Protein AF-A0AA95KG75-F1 (afdb_monomer)

Structure (mmCIF, N/CA/C/O backbone):
data_AF-A0AA95KG75-F1
#
_entry.id   AF-A0AA95KG75-F1
#
loop_
_atom_site.group_PDB
_atom_site.id
_atom_site.type_symbol
_atom_site.label_atom_id
_atom_site.label_alt_id
_atom_site.label_comp_id
_atom_site.label_asym_id
_atom_site.label_entity_id
_atom_site.label_seq_id
_atom_site.pdbx_PDB_ins_code
_atom_site.Cartn_x
_atom_site.Cartn_y
_atom_site.Cartn_z
_atom_site.occupancy
_atom_site.B_iso_or_equiv
_atom_site.auth_seq_id
_atom_site.auth_comp_id
_atom_site.auth_asym_id
_atom_site.auth_atom_id
_atom_site.pdbx_PDB_model_num
ATOM 1 N N . MET A 1 1 ? -5.810 -32.771 14.829 1.00 44.38 1 MET A N 1
ATOM 2 C CA . MET A 1 1 ? -5.592 -33.072 13.404 1.00 44.38 1 MET A CA 1
ATOM 3 C C . MET A 1 1 ? -6.666 -32.329 12.635 1.00 44.38 1 MET A C 1
ATOM 5 O O . MET A 1 1 ? -7.801 -32.769 12.625 1.00 44.38 1 MET A O 1
ATOM 9 N N . ALA A 1 2 ? -6.306 -31.171 12.099 1.00 42.22 2 ALA A N 1
ATOM 10 C CA . ALA A 1 2 ? -6.949 -30.563 10.946 1.00 42.22 2 ALA A CA 1
ATOM 11 C C . ALA A 1 2 ? -5.760 -30.145 10.075 1.00 42.22 2 ALA A C 1
ATOM 13 O O . ALA A 1 2 ? -5.058 -29.191 10.391 1.00 42.22 2 ALA A O 1
ATOM 14 N N . ASP A 1 3 ? -5.415 -31.005 9.120 1.00 51.38 3 ASP A N 1
ATOM 15 C CA . ASP A 1 3 ? -4.310 -30.826 8.161 1.00 51.38 3 ASP A CA 1
ATOM 16 C C . ASP A 1 3 ? -4.882 -30.397 6.796 1.00 51.38 3 ASP A C 1
ATOM 18 O O . ASP A 1 3 ? -4.378 -30.735 5.733 1.00 51.38 3 ASP A O 1
ATOM 22 N N . ASP A 1 4 ? -6.034 -29.723 6.824 1.00 60.12 4 ASP A N 1
ATOM 23 C CA . ASP A 1 4 ? -6.802 -29.335 5.640 1.00 60.12 4 ASP A CA 1
ATOM 24 C C . ASP A 1 4 ? -6.657 -27.847 5.293 1.00 60.12 4 ASP A C 1
ATOM 26 O O . ASP A 1 4 ? -7.287 -27.375 4.348 1.00 60.12 4 ASP A O 1
ATOM 30 N N . GLN A 1 5 ? -5.829 -27.114 6.051 1.00 53.19 5 GLN A N 1
ATOM 31 C CA . GLN A 1 5 ? -5.640 -25.660 5.955 1.00 53.19 5 GLN A CA 1
ATOM 32 C C . GLN A 1 5 ? -6.946 -24.846 6.057 1.00 53.19 5 GLN A C 1
ATOM 34 O O . GLN A 1 5 ? -6.979 -23.689 5.641 1.00 53.19 5 GLN A O 1
ATOM 39 N N . ARG A 1 6 ? -8.031 -25.430 6.584 1.00 56.06 6 ARG A N 1
ATOM 40 C CA . ARG A 1 6 ? -9.367 -24.812 6.623 1.00 56.06 6 ARG A CA 1
ATOM 41 C C . ARG A 1 6 ? -9.999 -24.835 8.005 1.00 56.06 6 ARG A C 1
ATOM 43 O O . ARG A 1 6 ? -10.704 -23.892 8.351 1.00 56.06 6 ARG A O 1
ATOM 50 N N . SER A 1 7 ? -9.754 -25.878 8.788 1.00 67.56 7 SER A N 1
ATOM 51 C CA . SER A 1 7 ? -10.316 -26.013 10.128 1.00 67.56 7 SER A CA 1
ATOM 52 C C . SER A 1 7 ? -9.322 -25.621 11.215 1.00 67.56 7 SER A C 1
ATOM 54 O O . SER A 1 7 ? -8.107 -25.778 11.081 1.00 67.56 7 SER A O 1
ATOM 56 N N . MET A 1 8 ? -9.859 -25.128 12.332 1.00 77.44 8 MET A N 1
ATOM 57 C CA . MET A 1 8 ? -9.061 -24.812 13.514 1.00 77.44 8 MET A CA 1
ATOM 58 C C . MET A 1 8 ? -8.328 -26.063 14.012 1.00 77.44 8 MET A C 1
ATOM 60 O O . MET A 1 8 ? -8.902 -27.148 14.114 1.00 77.44 8 MET A O 1
ATOM 64 N N . ALA A 1 9 ? -7.043 -25.911 14.331 1.00 78.19 9 ALA A N 1
ATOM 65 C CA . ALA A 1 9 ? -6.185 -27.012 14.742 1.00 78.19 9 ALA A CA 1
ATOM 66 C C . ALA A 1 9 ? -5.625 -26.792 16.146 1.00 78.19 9 ALA A C 1
ATOM 68 O O . ALA A 1 9 ? -5.270 -25.684 16.546 1.00 78.19 9 ALA A O 1
ATOM 69 N N . TRP A 1 10 ? -5.486 -27.890 16.882 1.00 79.06 10 TRP A N 1
ATOM 70 C CA . TRP A 1 10 ? -4.701 -27.913 18.108 1.00 79.06 10 TRP A CA 1
ATOM 71 C C . TRP A 1 10 ? -3.229 -28.048 17.735 1.00 79.06 10 TRP A C 1
ATOM 73 O O . TRP A 1 10 ? -2.851 -29.003 17.051 1.00 79.06 10 TRP A O 1
ATOM 83 N N . VAL A 1 11 ? -2.411 -27.106 18.195 1.00 79.06 11 VAL A N 1
ATOM 84 C CA . VAL A 1 11 ? -0.972 -27.066 17.923 1.00 79.06 11 VAL A CA 1
ATOM 85 C C . VAL A 1 11 ? -0.184 -27.034 19.227 1.00 79.06 11 VAL A C 1
ATOM 87 O O . VAL A 1 11 ? -0.619 -26.455 20.222 1.00 79.06 11 VAL A O 1
ATOM 90 N N . ASP A 1 12 ? 0.985 -27.674 19.228 1.00 81.12 12 ASP A N 1
ATOM 91 C CA . ASP A 1 12 ? 1.932 -27.563 20.337 1.00 81.12 12 ASP A CA 1
ATOM 92 C C . ASP A 1 12 ? 2.460 -26.124 20.396 1.00 81.12 12 ASP A C 1
ATOM 94 O O . ASP A 1 12 ? 2.909 -25.584 19.383 1.00 81.12 12 ASP A O 1
ATOM 98 N N . SER A 1 13 ? 2.432 -25.495 21.572 1.00 80.81 13 SER A N 1
ATOM 99 C CA . SER A 1 13 ? 2.872 -24.103 21.726 1.00 80.81 13 SER A CA 1
ATOM 100 C C . SER A 1 13 ? 4.354 -23.899 21.399 1.00 80.81 13 SER A C 1
ATOM 102 O O . SER A 1 13 ? 4.758 -22.793 21.058 1.00 80.81 13 SER A O 1
ATOM 104 N N . ARG A 1 14 ? 5.171 -24.959 21.442 1.00 85.81 14 ARG A N 1
ATOM 105 C CA . ARG A 1 14 ? 6.587 -24.925 21.038 1.00 85.81 14 ARG A CA 1
ATOM 106 C C . ARG A 1 14 ? 6.773 -24.892 19.522 1.00 85.81 14 ARG A C 1
ATOM 108 O O . ARG A 1 14 ? 7.886 -24.657 19.063 1.00 85.81 14 ARG A O 1
ATOM 115 N N . ALA A 1 15 ? 5.715 -25.155 18.756 1.00 81.06 15 ALA A N 1
ATOM 116 C CA . ALA A 1 15 ? 5.722 -25.135 17.297 1.00 81.06 15 ALA A CA 1
ATOM 117 C C . ALA A 1 15 ? 5.263 -23.787 16.709 1.00 81.06 15 ALA A C 1
ATOM 119 O O . ALA A 1 15 ? 5.193 -23.654 15.490 1.00 81.06 15 ALA A O 1
ATOM 120 N N . VAL A 1 16 ? 4.956 -22.791 17.549 1.00 80.31 16 VAL A N 1
ATOM 121 C CA . VAL A 1 16 ? 4.510 -21.456 17.125 1.00 80.31 16 VAL A CA 1
ATOM 122 C C . VAL A 1 16 ? 5.365 -20.361 17.762 1.00 80.31 16 VAL A C 1
ATOM 124 O O . VAL A 1 16 ? 5.936 -20.542 18.836 1.00 80.31 16 VAL A O 1
ATOM 127 N N . MET A 1 17 ? 5.457 -19.207 17.099 1.00 75.81 17 MET A N 1
ATOM 128 C CA . MET A 1 17 ? 6.155 -18.024 17.605 1.00 75.81 17 MET A CA 1
ATOM 129 C C . MET A 1 17 ? 5.255 -16.796 17.475 1.00 75.81 17 MET A C 1
ATOM 131 O O . MET A 1 17 ? 4.584 -16.613 16.464 1.00 75.81 17 MET A O 1
ATOM 135 N N . THR A 1 18 ? 5.257 -15.942 18.496 1.00 73.00 18 THR A N 1
ATOM 136 C CA . THR A 1 18 ? 4.518 -14.677 18.500 1.00 73.00 18 THR A CA 1
ATOM 137 C C . THR A 1 18 ? 5.195 -13.655 17.582 1.00 73.00 18 THR A C 1
ATOM 139 O O . THR A 1 18 ? 6.340 -13.277 17.831 1.00 73.00 18 THR A O 1
ATOM 142 N N . SER A 1 19 ? 4.495 -13.194 16.544 1.00 71.88 19 SER A N 1
ATOM 143 C CA . SER A 1 19 ? 4.959 -12.140 15.627 1.00 71.88 19 SER A CA 1
ATOM 144 C C . SER A 1 19 ? 4.514 -10.730 16.038 1.00 71.88 19 SER A C 1
ATOM 146 O O . SER A 1 19 ? 5.212 -9.767 15.733 1.00 71.88 19 SER A O 1
ATOM 148 N N . ASP A 1 20 ? 3.402 -10.609 16.769 1.00 64.56 20 ASP A N 1
ATOM 149 C CA . ASP A 1 20 ? 2.819 -9.351 17.255 1.00 64.56 20 ASP A CA 1
ATOM 150 C C . ASP A 1 20 ? 2.522 -9.446 18.761 1.00 64.56 20 ASP A C 1
ATOM 152 O O . ASP A 1 20 ? 2.103 -10.486 19.265 1.00 64.56 20 ASP A O 1
ATOM 156 N N . ARG A 1 21 ? 2.774 -8.362 19.497 1.00 70.50 21 ARG A N 1
ATOM 157 C CA . ARG A 1 21 ? 2.546 -8.261 20.948 1.00 70.50 21 ARG A CA 1
ATOM 158 C C . ARG A 1 21 ? 1.236 -7.556 21.301 1.00 70.50 21 ARG A C 1
ATOM 160 O O . ARG A 1 21 ? 0.949 -7.389 22.486 1.00 70.50 21 ARG A O 1
ATOM 167 N N . THR A 1 22 ? 0.473 -7.127 20.303 1.00 73.31 22 THR A N 1
ATOM 168 C CA . THR A 1 22 ? -0.819 -6.474 20.485 1.00 73.31 22 THR A CA 1
ATOM 169 C C . THR A 1 22 ? -1.875 -7.515 20.824 1.00 73.31 22 THR A C 1
ATOM 171 O O . THR A 1 22 ? -2.071 -8.490 20.103 1.00 73.31 22 THR A O 1
ATOM 174 N N . ILE A 1 23 ? -2.559 -7.311 21.944 1.00 71.88 23 ILE A N 1
ATOM 175 C CA . ILE A 1 23 ? -3.718 -8.111 22.325 1.00 71.88 23 ILE A CA 1
ATOM 176 C C . ILE A 1 23 ? -4.967 -7.392 21.802 1.00 71.88 23 ILE A C 1
ATOM 178 O O . ILE A 1 23 ? -5.139 -6.218 22.139 1.00 71.88 23 ILE A O 1
ATOM 182 N N . PRO A 1 24 ? -5.846 -8.049 21.023 1.00 75.19 24 PRO A N 1
ATOM 183 C CA . PRO A 1 24 ? -7.084 -7.417 20.584 1.00 75.19 24 PRO A CA 1
ATOM 184 C C . PRO A 1 24 ? -7.971 -7.047 21.780 1.00 75.19 24 PRO A C 1
ATOM 186 O O . PRO A 1 24 ? -8.194 -7.872 22.665 1.00 75.19 24 PRO A O 1
ATOM 189 N N . GLU A 1 25 ? -8.517 -5.827 21.790 1.00 73.94 25 GLU A N 1
ATOM 190 C CA . GLU A 1 25 ? -9.337 -5.314 22.905 1.00 73.94 25 GLU A CA 1
ATOM 191 C C . GLU A 1 25 ? -10.597 -6.149 23.173 1.00 73.94 25 GLU A C 1
ATOM 193 O O . GLU A 1 25 ? -11.123 -6.148 24.283 1.00 73.94 25 GLU A O 1
ATOM 198 N N . SER A 1 26 ? -11.081 -6.876 22.164 1.00 79.12 26 SER A N 1
ATOM 199 C CA . SER A 1 26 ? -12.256 -7.735 22.278 1.00 79.12 26 SER A CA 1
ATOM 200 C C . SER A 1 26 ? -11.985 -9.060 22.988 1.00 79.12 26 SER A C 1
ATOM 202 O O . SER A 1 26 ? -12.945 -9.743 23.330 1.00 79.12 26 SER A O 1
ATOM 204 N N . TRP A 1 27 ? -10.726 -9.464 23.187 1.00 87.94 27 TRP A N 1
ATOM 205 C CA . TRP A 1 27 ? -10.403 -10.775 23.750 1.00 87.94 27 TRP A CA 1
ATOM 206 C C . TRP A 1 27 ? -10.558 -10.803 25.269 1.00 87.94 27 TRP A C 1
ATOM 208 O O . TRP A 1 27 ? -10.095 -9.920 25.989 1.00 87.94 27 TRP A O 1
ATOM 218 N N . GLU A 1 28 ? -11.154 -11.883 25.768 1.00 91.25 28 GLU A N 1
ATOM 219 C CA . GLU A 1 28 ? -11.381 -12.095 27.193 1.00 91.25 28 GLU A CA 1
ATOM 220 C C . GLU A 1 28 ? -10.542 -13.254 27.729 1.00 91.25 28 GLU A C 1
ATOM 222 O O . GLU A 1 28 ? -10.395 -14.307 27.103 1.00 91.25 28 GLU A O 1
ATOM 227 N N . ALA A 1 29 ? -10.038 -13.071 28.948 1.00 89.25 29 ALA A N 1
ATOM 228 C CA . ALA A 1 29 ? -9.444 -14.128 29.749 1.00 89.25 29 ALA A CA 1
ATOM 229 C C . ALA A 1 29 ? -10.498 -14.707 30.699 1.00 89.25 29 ALA A C 1
ATOM 231 O O . ALA A 1 29 ? -11.054 -13.988 31.529 1.00 89.25 29 ALA A O 1
ATOM 232 N N . ARG A 1 30 ? -10.753 -16.016 30.618 1.00 87.69 30 ARG A N 1
ATOM 233 C CA . ARG A 1 30 ? -11.638 -16.740 31.542 1.00 87.69 30 ARG A CA 1
ATOM 234 C C . ARG A 1 30 ? -10.950 -17.978 32.088 1.00 87.69 30 ARG A C 1
ATOM 236 O O . ARG A 1 30 ? -10.284 -18.701 31.358 1.00 87.69 30 ARG A O 1
ATOM 243 N N . ILE A 1 31 ? -11.144 -18.250 33.372 1.00 86.25 31 ILE A N 1
ATOM 244 C CA . ILE A 1 31 ? -10.712 -19.510 33.979 1.00 86.25 31 ILE A CA 1
ATOM 245 C C . ILE A 1 31 ? -11.854 -20.507 33.799 1.00 86.25 31 ILE A C 1
ATOM 247 O O . ILE A 1 31 ? -12.954 -20.285 34.299 1.00 86.25 31 ILE A O 1
ATOM 251 N N . GLY A 1 32 ? -11.606 -21.563 33.029 1.00 76.88 32 GLY A N 1
ATOM 252 C CA . GLY A 1 32 ? -12.550 -22.655 32.827 1.00 76.88 32 GLY A CA 1
ATOM 253 C C . GLY A 1 32 ? -12.484 -23.707 33.933 1.00 76.88 32 GLY A C 1
ATOM 254 O O . GLY A 1 32 ? -11.653 -23.643 34.846 1.00 76.88 32 GLY A O 1
ATOM 255 N N . ASP A 1 33 ? -13.341 -24.716 33.805 1.00 75.69 33 ASP A N 1
ATOM 256 C CA . ASP A 1 33 ? -13.355 -25.867 34.704 1.00 75.69 33 ASP A CA 1
ATOM 257 C C . ASP A 1 33 ? -11.979 -26.546 34.754 1.00 75.69 33 ASP A C 1
ATOM 259 O O . ASP A 1 33 ? -11.295 -26.704 33.741 1.00 75.69 33 ASP A O 1
ATOM 263 N N . GLY A 1 34 ? -11.539 -26.904 35.962 1.00 78.12 34 GLY A N 1
ATOM 264 C CA . GLY A 1 34 ? -10.204 -27.465 36.191 1.00 78.12 34 GLY A CA 1
ATOM 265 C C . GLY A 1 34 ? -9.072 -26.433 36.282 1.00 78.12 34 GLY A C 1
ATOM 266 O O . GLY A 1 34 ? -7.912 -26.826 36.361 1.00 78.12 34 GLY A O 1
ATOM 267 N N . GLY A 1 35 ? -9.381 -25.130 36.305 1.00 84.50 35 GLY A N 1
ATOM 268 C CA . GLY A 1 35 ? -8.386 -24.070 36.516 1.00 84.50 35 GLY A CA 1
ATOM 269 C C . GLY A 1 35 ? -7.597 -23.684 35.263 1.00 84.50 35 GLY A C 1
ATOM 270 O O . GLY A 1 35 ? -6.559 -23.032 35.365 1.00 84.50 35 GLY A O 1
ATOM 271 N N . VAL A 1 36 ? -8.071 -24.079 34.079 1.00 84.12 36 VAL A N 1
ATOM 272 C CA . VAL A 1 36 ? -7.417 -23.774 32.801 1.00 84.12 36 VAL A CA 1
ATOM 273 C C . VAL A 1 36 ? -7.755 -22.350 32.367 1.00 84.12 36 VAL A C 1
ATOM 275 O O . VAL A 1 36 ? -8.928 -21.998 32.239 1.00 84.12 36 VAL A O 1
ATOM 278 N N . LEU A 1 37 ? -6.735 -21.535 32.095 1.00 84.50 37 LEU A N 1
ATOM 279 C CA . LEU A 1 37 ? -6.914 -20.220 31.482 1.00 84.50 37 LEU A CA 1
ATOM 280 C C . LEU A 1 37 ? -7.295 -20.383 30.006 1.00 84.50 37 LEU A C 1
ATOM 282 O O . LEU A 1 37 ? -6.537 -20.945 29.219 1.00 84.50 37 LEU A O 1
ATOM 286 N N . LYS A 1 38 ? -8.456 -19.853 29.635 1.00 88.25 38 LYS A N 1
ATOM 287 C CA . LYS A 1 38 ? -8.903 -19.680 28.255 1.00 88.25 38 LYS A CA 1
ATOM 288 C C . LYS A 1 38 ? -8.765 -18.208 27.887 1.00 88.25 38 LYS A C 1
ATOM 290 O O . LYS A 1 38 ? -9.180 -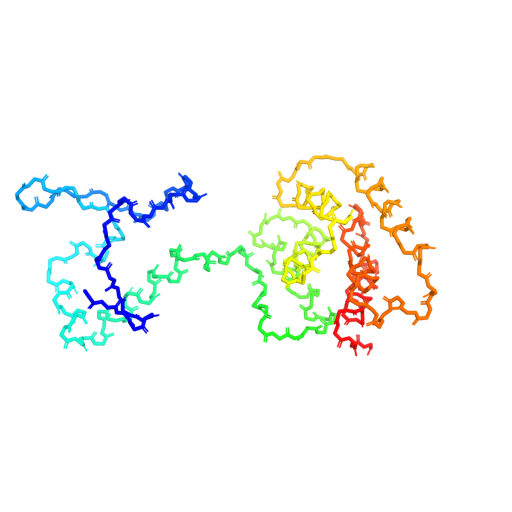17.344 28.658 1.00 88.25 38 LYS A O 1
ATOM 295 N N . PHE A 1 39 ? -8.186 -17.933 26.725 1.00 87.75 39 PHE A N 1
ATOM 296 C CA . PHE A 1 39 ? -7.986 -16.579 26.221 1.00 87.75 39 PHE A CA 1
ATOM 2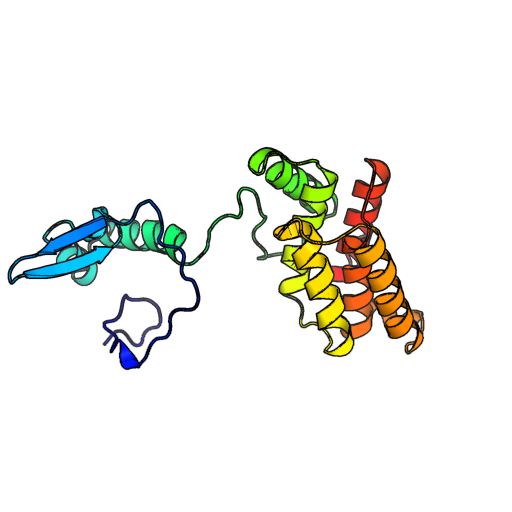97 C C . PHE A 1 39 ? -8.369 -16.525 24.742 1.00 87.75 39 PHE A C 1
ATOM 299 O O . PHE A 1 39 ? -7.701 -17.153 23.924 1.00 87.75 39 PHE A O 1
ATOM 306 N N . ALA A 1 40 ? -9.492 -15.876 24.430 1.00 90.12 40 ALA A N 1
ATOM 307 C CA . ALA A 1 40 ? -10.125 -15.916 23.109 1.00 90.12 40 ALA A CA 1
ATOM 308 C C . ALA A 1 40 ? -11.207 -14.821 22.976 1.00 90.12 40 ALA A C 1
ATOM 310 O O . ALA A 1 40 ? -11.573 -14.201 23.982 1.00 90.12 40 ALA A O 1
ATOM 311 N N . PRO A 1 41 ? -11.789 -14.617 21.778 1.00 91.31 41 PRO A N 1
ATOM 312 C CA . PRO A 1 41 ? -13.033 -13.873 21.627 1.00 91.31 41 PRO A CA 1
ATOM 313 C C . PRO A 1 41 ? -14.152 -14.401 22.546 1.00 91.31 41 PRO A C 1
ATOM 315 O O . PRO A 1 41 ? -14.301 -15.619 22.687 1.00 91.31 41 PRO A O 1
ATOM 318 N N . PRO A 1 42 ? -15.011 -13.535 23.116 1.00 91.56 42 PRO A N 1
ATOM 319 C CA . PRO A 1 42 ? -16.015 -13.933 24.103 1.00 91.56 42 PRO A CA 1
ATOM 320 C C . PRO A 1 42 ? -17.004 -14.977 23.576 1.00 91.56 42 PRO A C 1
ATOM 322 O O . PRO A 1 42 ? -17.452 -15.842 24.328 1.00 91.56 42 PRO A O 1
ATOM 325 N N . ARG A 1 43 ? -17.314 -14.934 22.273 1.00 91.12 43 ARG A N 1
ATOM 326 C CA . ARG A 1 43 ? -18.226 -15.880 21.607 1.00 91.12 43 ARG A CA 1
ATOM 327 C C . ARG A 1 43 ? -17.657 -17.296 21.549 1.00 91.12 43 ARG A C 1
ATOM 329 O O . ARG A 1 43 ? -18.414 -18.247 21.671 1.00 91.12 43 ARG A O 1
ATOM 336 N N . TRP A 1 44 ? -16.333 -17.436 21.460 1.00 91.94 44 TRP A N 1
ATOM 337 C CA . TRP A 1 44 ? -15.652 -18.736 21.493 1.00 91.94 44 TRP A CA 1
ATOM 338 C C . TRP A 1 44 ? -15.532 -19.317 22.908 1.00 91.94 44 TRP A C 1
ATOM 340 O O . TRP A 1 44 ? -15.168 -20.480 23.083 1.00 91.94 44 TRP A O 1
ATOM 350 N N . LEU A 1 45 ? -15.804 -18.508 23.937 1.00 91.00 45 LEU A N 1
ATOM 351 C CA . LEU A 1 45 ? -15.779 -18.921 25.342 1.00 91.00 45 LEU A CA 1
ATOM 352 C C . LEU A 1 45 ? -17.144 -19.418 25.840 1.00 91.00 45 LEU A C 1
ATOM 354 O O . LEU A 1 45 ? -17.269 -19.764 27.018 1.00 91.00 45 LEU A O 1
ATOM 358 N N . VAL A 1 46 ? -18.161 -19.441 24.974 1.00 91.12 46 VAL A N 1
ATOM 359 C CA . VAL A 1 46 ? -19.478 -20.000 25.289 1.00 91.12 46 VAL A CA 1
ATOM 360 C C . VAL A 1 46 ? -19.349 -21.525 25.446 1.00 91.12 46 VAL A C 1
ATOM 362 O O . VAL A 1 46 ? -18.767 -22.176 24.577 1.00 91.12 46 VAL A O 1
ATOM 365 N N . PRO A 1 47 ? -19.843 -22.123 26.547 1.00 90.00 47 PRO A N 1
ATOM 366 C CA . PRO A 1 47 ? -19.850 -23.578 26.705 1.00 90.00 47 PRO A CA 1
ATOM 367 C C . PRO A 1 47 ? -20.596 -24.266 25.552 1.00 90.00 47 PRO A C 1
ATOM 369 O O . PRO A 1 47 ? -21.697 -23.838 25.222 1.00 90.00 47 PRO A O 1
ATOM 372 N N . GLY A 1 48 ? -20.016 -25.318 24.967 1.00 90.00 48 GLY A N 1
ATOM 373 C CA . GLY A 1 48 ? -20.597 -26.041 23.826 1.00 90.00 48 GLY A CA 1
ATOM 374 C C . GLY A 1 48 ? -20.219 -25.486 22.448 1.00 90.00 48 GLY A C 1
ATOM 375 O O . GLY A 1 48 ? -20.408 -26.166 21.449 1.00 90.00 48 GLY A O 1
ATOM 376 N N . PHE A 1 49 ? -19.635 -24.283 22.372 1.00 93.00 49 PHE A N 1
ATOM 377 C CA . PHE A 1 49 ? -19.356 -23.626 21.090 1.00 93.00 49 PHE A CA 1
ATOM 378 C C . PHE A 1 49 ? -18.456 -24.446 20.155 1.00 93.00 49 PHE A C 1
ATOM 380 O O . PHE A 1 49 ? -18.675 -24.487 18.945 1.00 93.00 49 PHE A O 1
ATOM 387 N N . TRP A 1 50 ? -17.409 -25.070 20.700 1.00 90.25 50 TRP A N 1
ATOM 388 C CA . TRP A 1 50 ? -16.470 -25.835 19.881 1.00 90.25 50 TRP A CA 1
ATOM 389 C C . TRP A 1 50 ? -17.075 -27.160 19.433 1.00 90.25 50 TRP A C 1
ATOM 391 O O . TRP A 1 50 ? -16.818 -27.578 18.310 1.00 90.25 50 TRP A O 1
ATOM 401 N N . GLU A 1 51 ? -17.881 -27.793 20.283 1.00 92.81 51 GLU A N 1
ATOM 402 C CA . GLU A 1 51 ? -18.672 -28.967 19.933 1.00 92.81 51 GLU A CA 1
ATOM 403 C C . GLU A 1 51 ? -19.605 -28.646 18.759 1.00 92.81 51 GLU A C 1
ATOM 405 O O . GLU A 1 51 ? -19.518 -29.315 17.734 1.00 92.81 51 GLU A O 1
ATOM 410 N N . ASP A 1 52 ? -20.365 -27.549 18.841 1.00 92.75 52 ASP A N 1
ATOM 411 C CA . ASP A 1 52 ? -21.246 -27.093 17.759 1.00 92.75 52 ASP A CA 1
ATOM 412 C C . ASP A 1 52 ? -20.463 -26.843 16.452 1.00 92.75 52 ASP A C 1
ATOM 414 O O . ASP A 1 52 ? -20.880 -27.269 15.374 1.00 92.75 52 ASP A O 1
ATOM 418 N N . TYR A 1 53 ? -19.287 -26.206 16.527 1.00 91.69 53 TYR A N 1
ATOM 419 C CA . TYR A 1 53 ? -18.426 -25.978 15.359 1.00 91.69 53 TYR A CA 1
ATOM 420 C C . TYR A 1 53 ? -17.941 -27.286 14.713 1.00 91.69 53 TYR A C 1
ATOM 422 O O . TYR A 1 53 ? -18.018 -27.433 13.492 1.00 91.69 53 TYR A O 1
ATOM 430 N N . TYR A 1 54 ? -17.439 -28.239 15.506 1.00 86.44 54 TYR A N 1
ATOM 431 C CA . TYR A 1 54 ? -16.924 -29.510 14.981 1.00 86.44 54 TYR A CA 1
ATOM 432 C C . TYR A 1 54 ? -18.032 -30.470 14.530 1.00 86.44 54 TYR A C 1
ATOM 434 O O . TYR A 1 54 ? -17.790 -31.279 13.632 1.00 86.44 54 TYR A O 1
ATOM 442 N N . ASP A 1 55 ? -19.237 -30.344 15.084 1.00 91.38 55 ASP A N 1
ATOM 443 C CA . ASP A 1 55 ? -20.430 -31.072 14.643 1.00 91.38 55 ASP A CA 1
ATOM 444 C C . ASP A 1 55 ? -21.043 -30.475 13.358 1.00 91.38 55 ASP A C 1
ATOM 446 O O . ASP A 1 55 ? -21.930 -31.077 12.745 1.00 91.38 55 ASP A O 1
ATOM 450 N N . GLY A 1 56 ? -20.526 -29.330 12.897 1.00 87.31 56 GLY A N 1
ATOM 451 C CA . GLY A 1 56 ? -20.889 -28.705 11.627 1.00 87.31 56 GLY A CA 1
ATOM 452 C C . GLY A 1 56 ? -22.064 -27.732 11.712 1.00 87.31 56 GLY A C 1
ATOM 453 O O . GLY A 1 56 ? -22.727 -27.503 10.697 1.00 87.31 56 GLY A O 1
ATOM 454 N N . ASP A 1 57 ? -22.334 -27.155 12.887 1.00 92.44 57 ASP A N 1
ATOM 455 C CA . ASP A 1 57 ? -23.347 -26.114 13.045 1.00 92.44 57 ASP A CA 1
ATOM 456 C C . ASP A 1 57 ? -22.986 -24.867 12.199 1.00 92.44 57 ASP A C 1
ATOM 458 O O . ASP A 1 57 ? -21.916 -24.269 12.385 1.00 92.44 57 ASP A O 1
ATOM 462 N N . PRO A 1 58 ? -23.865 -24.430 11.272 1.00 86.38 58 PRO A N 1
ATOM 463 C CA . PRO A 1 58 ? -23.582 -23.291 10.400 1.00 86.38 58 PRO A CA 1
ATOM 464 C C . PRO A 1 58 ? -23.370 -21.970 11.144 1.00 86.38 58 PRO A C 1
ATOM 466 O O . PRO A 1 58 ? -22.567 -21.148 10.707 1.00 86.38 58 PRO A O 1
ATOM 469 N N . SER A 1 59 ? -24.067 -21.760 12.263 1.00 88.31 59 SER A N 1
ATOM 470 C CA . SER A 1 59 ? -23.947 -20.539 13.059 1.00 88.31 59 SER A CA 1
ATOM 471 C C . SER A 1 59 ? -22.618 -20.496 13.809 1.00 88.31 59 SER A C 1
ATOM 473 O O . SER A 1 59 ? -21.970 -19.453 13.852 1.00 88.31 59 SER A O 1
ATOM 475 N N . ALA A 1 60 ? -22.142 -21.634 14.322 1.00 89.81 60 ALA A N 1
ATOM 476 C CA . ALA A 1 60 ? -20.822 -21.719 14.938 1.00 89.81 60 ALA A CA 1
ATOM 477 C C . ALA A 1 60 ? -19.706 -21.475 13.905 1.00 89.81 60 ALA A C 1
ATOM 479 O O . ALA A 1 60 ? -18.750 -20.749 14.186 1.00 89.81 60 ALA A O 1
ATOM 480 N N . ALA A 1 61 ? -19.851 -22.005 12.685 1.00 86.44 61 ALA A N 1
ATOM 481 C CA . ALA A 1 61 ? -18.923 -21.748 11.584 1.00 86.44 61 ALA A CA 1
ATOM 482 C C . ALA A 1 61 ? -18.893 -20.269 11.158 1.00 86.44 61 ALA A C 1
ATOM 484 O O . ALA A 1 61 ? -17.813 -19.713 10.955 1.00 86.44 61 ALA A O 1
ATOM 485 N N . GLU A 1 62 ? -20.054 -19.613 11.068 1.00 86.56 62 GLU A N 1
ATOM 486 C CA . GLU A 1 62 ? -20.153 -18.175 10.786 1.00 86.56 62 GLU A CA 1
ATOM 487 C C . GLU A 1 62 ? -19.429 -17.349 11.858 1.00 86.56 62 GLU A C 1
ATOM 489 O O . GLU A 1 62 ? -18.620 -16.487 11.528 1.00 86.56 62 GLU A O 1
ATOM 494 N N . ILE A 1 63 ? -19.605 -17.689 13.138 1.00 90.19 63 ILE A N 1
ATOM 495 C CA . ILE A 1 63 ? -18.902 -17.038 14.254 1.00 90.19 63 ILE A CA 1
ATOM 496 C C . ILE A 1 63 ? -17.386 -17.218 14.159 1.00 90.19 63 ILE A C 1
ATOM 498 O O . ILE A 1 63 ? -16.640 -16.276 14.428 1.00 90.19 63 ILE A O 1
ATOM 502 N N . VAL A 1 64 ? -16.909 -18.420 13.821 1.00 88.06 64 VAL A N 1
ATOM 503 C CA . VAL A 1 64 ? -15.472 -18.663 13.630 1.00 88.06 64 VAL A CA 1
ATOM 504 C C . VAL A 1 64 ? -14.936 -17.785 12.505 1.00 88.06 64 VAL A C 1
ATOM 506 O O . VAL A 1 64 ? -13.920 -17.128 12.712 1.00 88.06 64 VAL A O 1
ATOM 509 N N . ASN A 1 65 ? -15.629 -17.708 11.368 1.00 83.00 65 ASN A N 1
ATOM 510 C CA . ASN A 1 65 ? -15.210 -16.868 10.245 1.00 83.00 65 ASN A CA 1
ATOM 511 C C . ASN A 1 65 ? -15.193 -15.378 10.619 1.00 83.00 65 ASN A C 1
ATOM 513 O O . ASN A 1 65 ? -14.185 -14.711 10.406 1.00 83.00 65 ASN A O 1
ATOM 517 N N . GLU A 1 66 ? -16.255 -14.874 11.253 1.00 83.12 66 GLU A N 1
ATOM 518 C CA . GLU A 1 66 ? -16.346 -13.473 11.684 1.00 83.12 66 GLU A CA 1
ATOM 519 C C . GLU A 1 66 ? -15.235 -13.079 12.666 1.00 83.12 66 GLU A C 1
ATOM 521 O O . GLU A 1 66 ? -14.722 -11.961 12.620 1.00 83.12 66 GLU A O 1
ATOM 526 N N . GLU A 1 67 ? -14.877 -13.961 13.601 1.00 86.44 67 GLU A N 1
ATOM 527 C CA . GLU A 1 67 ? -13.794 -13.692 14.547 1.00 86.44 67 GLU A CA 1
ATOM 528 C C . GLU A 1 67 ? -12.413 -13.879 13.902 1.00 86.44 67 GLU A C 1
ATOM 530 O O . GLU A 1 67 ? -11.511 -13.091 14.180 1.00 86.44 67 GLU A O 1
ATOM 535 N N . LEU A 1 68 ? -12.233 -14.853 13.003 1.00 81.44 68 LEU A N 1
ATOM 536 C CA . LEU A 1 68 ? -10.991 -15.009 12.239 1.00 81.44 68 LEU A CA 1
ATOM 537 C C . LEU A 1 68 ? -10.707 -13.792 11.358 1.00 81.44 68 LEU A C 1
ATOM 539 O O . LEU A 1 68 ? -9.561 -13.354 11.325 1.00 81.44 68 LEU A O 1
ATOM 543 N N . ASP A 1 69 ? -11.722 -13.197 10.729 1.00 72.56 69 ASP A N 1
ATOM 544 C CA . ASP A 1 69 ? -11.568 -11.958 9.958 1.00 72.56 69 ASP A CA 1
ATOM 545 C C . ASP A 1 69 ? -10.996 -10.821 10.822 1.00 72.56 69 ASP A C 1
ATOM 547 O O . ASP A 1 69 ? -10.111 -10.079 10.387 1.00 72.56 69 ASP A O 1
ATOM 551 N N . LYS A 1 70 ? -11.427 -10.734 12.087 1.00 73.94 70 LYS A N 1
ATOM 552 C CA . LYS A 1 70 ? -10.911 -9.755 13.057 1.00 73.94 70 LYS A CA 1
ATOM 553 C C . LYS A 1 70 ? -9.492 -10.093 13.533 1.00 73.94 70 LYS A C 1
ATOM 555 O O . LYS A 1 70 ? -8.698 -9.183 13.758 1.00 73.94 70 LYS A O 1
ATOM 560 N N . ILE A 1 71 ? -9.179 -11.379 13.724 1.00 72.94 71 ILE A N 1
ATOM 561 C CA . ILE A 1 71 ? -7.914 -11.870 14.307 1.00 72.94 71 ILE A CA 1
ATOM 562 C C . ILE A 1 71 ? -6.777 -11.905 13.285 1.00 72.94 71 ILE A C 1
ATOM 564 O O . ILE A 1 71 ? -5.660 -11.501 13.596 1.00 72.94 71 ILE A O 1
ATOM 568 N N . ALA A 1 72 ? -7.040 -12.406 12.079 1.00 63.25 72 ALA A N 1
ATOM 569 C CA . ALA A 1 72 ? -6.029 -12.669 11.058 1.00 63.25 72 ALA A CA 1
ATOM 570 C C . ALA A 1 72 ? -5.442 -11.399 10.435 1.00 63.25 72 ALA A C 1
ATOM 572 O O . ALA A 1 72 ? -4.555 -11.490 9.591 1.00 63.25 72 ALA A O 1
ATOM 573 N N . GLY A 1 73 ? -5.924 -10.215 10.805 1.00 47.75 73 GLY A N 1
ATOM 574 C CA . GLY A 1 73 ? -5.450 -9.017 10.142 1.00 47.75 73 GLY A CA 1
ATOM 575 C C . GLY A 1 73 ? -6.032 -8.873 8.729 1.00 47.75 73 GLY A C 1
ATOM 576 O O . GLY A 1 73 ? -5.357 -8.352 7.855 1.00 47.75 73 GLY A O 1
ATOM 577 N N . ARG A 1 74 ? -7.327 -9.169 8.536 1.00 41.44 74 ARG A N 1
ATOM 578 C CA . ARG A 1 74 ? -8.198 -8.093 8.033 1.00 41.44 74 ARG A CA 1
ATOM 579 C C . ARG A 1 74 ? -8.586 -7.206 9.221 1.00 41.44 74 ARG A C 1
ATOM 581 O O . ARG A 1 74 ? -9.743 -6.887 9.461 1.00 41.44 74 ARG A O 1
ATOM 588 N N . GLN A 1 75 ? -7.575 -6.705 9.930 1.00 41.06 75 GLN A N 1
ATOM 589 C CA . GLN A 1 75 ? -7.609 -5.303 10.277 1.00 41.06 75 GLN A CA 1
ATOM 590 C C . GLN A 1 75 ? -7.731 -4.629 8.917 1.00 41.06 75 GLN A C 1
ATOM 592 O O . GLN A 1 75 ? -6.748 -4.488 8.196 1.00 41.06 75 GLN A O 1
ATOM 597 N N . THR A 1 76 ? -8.952 -4.295 8.504 1.00 41.78 76 THR A N 1
ATOM 598 C CA . THR A 1 76 ? -9.114 -3.134 7.647 1.00 41.78 76 THR A CA 1
ATOM 599 C C . THR A 1 76 ? -8.445 -2.023 8.430 1.00 41.78 76 THR A C 1
ATOM 601 O O . THR A 1 76 ? -9.046 -1.463 9.344 1.00 41.78 76 THR A O 1
ATOM 604 N N . ASP A 1 77 ? -7.167 -1.803 8.151 1.00 46.19 77 ASP A N 1
ATOM 605 C CA . ASP A 1 77 ? -6.506 -0.522 8.258 1.00 46.19 77 ASP A CA 1
ATOM 606 C C . ASP A 1 77 ? -7.544 0.459 7.711 1.00 46.19 77 ASP A C 1
ATOM 608 O O . ASP A 1 77 ? -7.879 0.377 6.530 1.00 46.19 77 ASP A O 1
ATOM 612 N N . HIS A 1 78 ? -8.295 1.106 8.615 1.00 48.91 78 HIS A N 1
ATOM 613 C CA . HIS A 1 78 ? -9.700 1.433 8.350 1.00 48.91 78 HIS A CA 1
ATOM 614 C C . HIS A 1 78 ? -9.824 2.168 7.002 1.00 48.91 78 HIS A C 1
ATOM 616 O O . HIS A 1 78 ? -9.270 3.249 6.837 1.00 48.91 78 HIS A O 1
ATOM 622 N N . GLY A 1 79 ? -10.508 1.557 6.027 1.00 53.84 79 GLY A N 1
ATOM 623 C CA . GLY A 1 79 ? -10.685 2.115 4.680 1.00 53.84 79 GLY A CA 1
ATOM 624 C C . GLY A 1 79 ? -9.713 1.644 3.587 1.00 53.84 79 GLY A C 1
ATOM 625 O O . GLY A 1 79 ? -9.890 2.067 2.446 1.00 53.84 79 GLY A O 1
ATOM 626 N N . MET A 1 80 ? -8.734 0.780 3.876 1.00 67.75 80 MET A N 1
ATOM 627 C CA . MET A 1 80 ? -7.794 0.274 2.865 1.00 67.75 80 MET A CA 1
ATOM 628 C C . MET A 1 80 ? -8.462 -0.671 1.855 1.00 67.75 80 MET A C 1
ATOM 630 O O . MET A 1 80 ? -9.298 -1.493 2.243 1.00 67.75 80 MET A O 1
ATOM 634 N N . PRO A 1 81 ? -8.131 -0.559 0.555 1.00 66.31 81 PRO A N 1
ATOM 635 C CA . PRO A 1 81 ? -8.756 -1.361 -0.486 1.00 66.31 81 PRO A CA 1
ATOM 636 C C . PRO A 1 81 ? -8.244 -2.805 -0.482 1.00 66.31 81 PRO A C 1
ATOM 638 O O . PRO A 1 81 ? -7.066 -3.063 -0.251 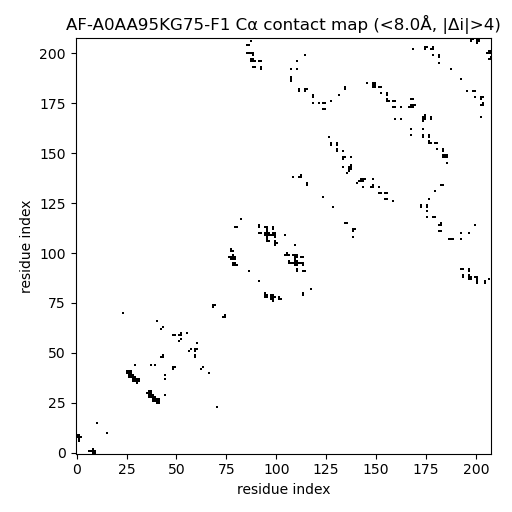1.00 66.31 81 PRO A O 1
ATOM 641 N N . ASP A 1 82 ? -9.128 -3.744 -0.826 1.00 71.62 82 ASP A N 1
ATOM 642 C CA . ASP A 1 82 ? -8.743 -5.130 -1.100 1.00 71.62 82 ASP A CA 1
ATOM 643 C C . ASP A 1 82 ? -7.795 -5.189 -2.314 1.00 71.62 82 ASP A C 1
ATOM 645 O O . ASP A 1 82 ? -8.135 -4.747 -3.414 1.00 71.62 82 ASP A O 1
ATOM 649 N N . LEU A 1 83 ? -6.638 -5.829 -2.142 1.00 71.31 83 LEU A N 1
ATOM 650 C CA . LEU A 1 83 ? -5.569 -5.954 -3.146 1.00 71.31 83 LEU A CA 1
ATOM 651 C C . LEU A 1 83 ? -5.872 -6.949 -4.285 1.00 71.31 83 LEU A C 1
ATOM 653 O O . LEU A 1 83 ? -5.008 -7.262 -5.101 1.00 71.31 83 LEU A O 1
ATOM 657 N N . ASN A 1 84 ? -7.099 -7.466 -4.360 1.00 73.12 84 ASN A N 1
ATOM 658 C CA . ASN A 1 84 ? -7.453 -8.618 -5.195 1.00 73.12 84 ASN A CA 1
ATOM 659 C C . ASN A 1 84 ? -7.541 -8.309 -6.701 1.00 73.12 84 ASN A C 1
ATOM 661 O O . ASN A 1 84 ? -7.794 -9.217 -7.495 1.00 73.12 84 ASN A O 1
ATOM 665 N N . ARG A 1 85 ? -7.387 -7.043 -7.115 1.00 83.00 85 ARG A N 1
ATOM 666 C CA . ARG A 1 85 ? -7.425 -6.646 -8.528 1.00 83.00 85 ARG A CA 1
ATOM 667 C C . ARG A 1 85 ? -6.677 -5.337 -8.809 1.00 83.00 85 ARG A C 1
ATOM 669 O O . ARG A 1 85 ? -6.540 -4.514 -7.905 1.00 83.00 85 ARG A O 1
ATOM 676 N N . PRO A 1 86 ? -6.286 -5.102 -10.075 1.00 89.38 86 PRO A N 1
ATOM 677 C CA . PRO A 1 86 ? -5.898 -3.781 -10.554 1.00 89.38 86 PRO A CA 1
ATOM 678 C C . PRO A 1 86 ? -6.954 -2.709 -10.266 1.00 89.38 86 PRO A C 1
ATOM 680 O O . PRO A 1 86 ? -8.161 -2.973 -10.359 1.00 89.38 86 PRO A O 1
ATOM 683 N N . MET A 1 87 ? -6.490 -1.496 -9.966 1.00 90.38 87 MET A N 1
ATOM 684 C CA . MET A 1 87 ? -7.337 -0.335 -9.698 1.00 90.38 87 MET A CA 1
ATOM 685 C C . MET A 1 87 ? -7.038 0.789 -10.685 1.00 90.38 87 MET A C 1
ATOM 687 O O . MET A 1 87 ? -5.888 1.080 -11.005 1.00 90.38 87 MET A O 1
ATOM 691 N N . THR A 1 88 ? -8.091 1.445 -11.157 1.00 93.94 88 THR A N 1
ATOM 692 C CA . THR A 1 88 ? -7.968 2.696 -11.910 1.00 93.94 88 THR A CA 1
ATOM 693 C C . THR A 1 88 ? -7.536 3.831 -10.983 1.00 93.94 88 THR A C 1
ATOM 695 O O . THR A 1 88 ? -7.763 3.783 -9.773 1.00 93.94 88 THR A O 1
ATOM 698 N N . SER A 1 89 ? -6.996 4.908 -11.547 1.00 93.88 89 SER A N 1
ATOM 699 C CA . SER A 1 89 ? -6.670 6.124 -10.792 1.00 93.88 89 SER A CA 1
ATOM 700 C C . SER A 1 89 ? -7.830 6.647 -9.947 1.00 93.88 89 SER A C 1
ATOM 702 O O . SER A 1 89 ? -7.663 6.953 -8.769 1.00 93.88 89 SER A O 1
ATOM 704 N N . ARG A 1 90 ? -9.049 6.665 -10.498 1.00 93.69 90 ARG A N 1
ATOM 705 C CA . ARG A 1 90 ? -10.236 7.105 -9.755 1.00 93.69 90 ARG A CA 1
ATOM 706 C C . ARG A 1 90 ? -10.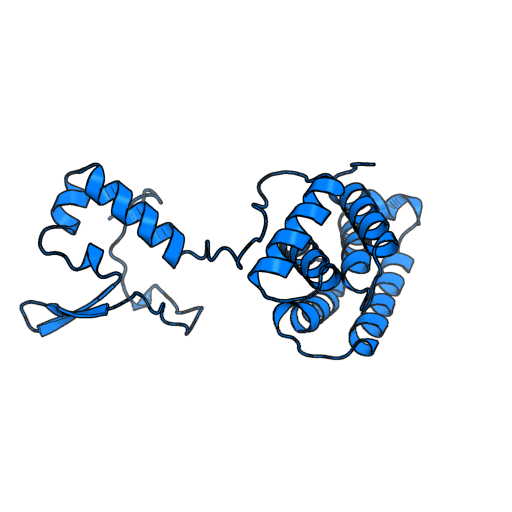541 6.200 -8.560 1.00 93.69 90 ARG A C 1
ATOM 708 O O . ARG A 1 90 ? -10.952 6.693 -7.512 1.00 93.69 90 ARG A O 1
ATOM 715 N N . GLU A 1 91 ? -10.352 4.892 -8.709 1.00 93.38 91 GLU A N 1
ATOM 716 C CA . GLU A 1 91 ? -10.521 3.939 -7.610 1.00 93.38 91 GLU A CA 1
ATOM 717 C C . GLU A 1 91 ? -9.434 4.121 -6.544 1.00 93.38 91 GLU A C 1
ATOM 719 O O . GLU A 1 91 ? -9.763 4.119 -5.360 1.00 93.38 91 GLU A O 1
ATOM 724 N N . LEU A 1 92 ? -8.176 4.355 -6.938 1.00 95.38 92 LEU A N 1
ATOM 725 C CA . LEU A 1 92 ? -7.078 4.667 -6.013 1.00 95.38 92 LEU A CA 1
ATOM 726 C C . LEU A 1 92 ? -7.351 5.954 -5.224 1.00 95.38 92 LEU A C 1
ATOM 728 O O . LEU A 1 92 ? -7.206 5.978 -4.003 1.00 95.38 92 LEU A O 1
ATOM 732 N N . GLN A 1 93 ? -7.803 7.013 -5.900 1.00 95.19 93 GLN A N 1
ATOM 733 C CA . GLN A 1 93 ? -8.157 8.283 -5.262 1.00 95.19 93 GLN A CA 1
ATOM 734 C C . GLN A 1 93 ? -9.329 8.119 -4.287 1.00 95.19 93 GLN A C 1
ATOM 736 O O . GLN A 1 93 ? -9.268 8.617 -3.163 1.00 95.19 93 GLN A O 1
ATOM 741 N N . SER A 1 94 ? -10.375 7.387 -4.688 1.00 92.81 94 SER A N 1
ATOM 742 C CA . SER A 1 94 ? -11.526 7.106 -3.823 1.00 92.81 94 SER A CA 1
ATOM 743 C C . SER A 1 94 ? -11.138 6.262 -2.608 1.00 92.81 94 SER A C 1
ATOM 745 O O . SER A 1 94 ? -11.625 6.526 -1.512 1.00 92.81 94 SER A O 1
ATOM 747 N N . ALA A 1 95 ? -10.259 5.272 -2.776 1.00 91.50 95 ALA A N 1
ATOM 748 C CA . ALA A 1 95 ? -9.733 4.489 -1.664 1.00 91.50 95 ALA A CA 1
ATOM 749 C C . ALA A 1 95 ? -8.907 5.366 -0.711 1.00 91.50 95 ALA A C 1
ATOM 751 O O . ALA A 1 95 ? -9.123 5.326 0.497 1.00 91.50 95 ALA A O 1
ATOM 752 N N . GLY A 1 96 ? -8.043 6.232 -1.249 1.00 93.38 96 GLY A N 1
ATOM 753 C CA . GLY A 1 96 ? -7.272 7.184 -0.451 1.00 93.38 96 GLY A CA 1
ATOM 754 C C . GLY A 1 96 ? -8.156 8.136 0.360 1.00 93.38 96 GLY A C 1
ATOM 755 O O . GLY A 1 96 ? -7.842 8.434 1.509 1.00 93.38 96 GLY A O 1
ATOM 756 N N . GLU A 1 97 ? -9.296 8.571 -0.185 1.00 92.62 97 GLU A N 1
ATOM 757 C CA . GLU A 1 97 ? -10.279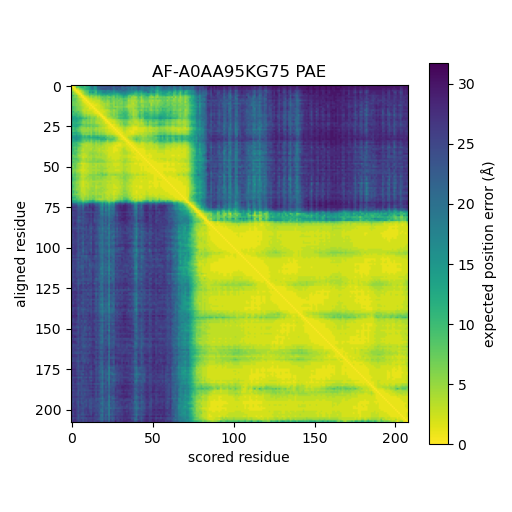 9.378 0.553 1.00 92.62 97 GLU A CA 1
ATOM 758 C C . GLU A 1 97 ? -10.938 8.611 1.699 1.00 92.62 97 GLU A C 1
ATOM 760 O O . GLU A 1 97 ? -11.108 9.173 2.783 1.00 92.62 97 GLU A O 1
ATOM 765 N N . HIS A 1 98 ? -11.280 7.336 1.493 1.00 90.06 98 HIS A N 1
ATOM 766 C CA . HIS A 1 98 ? -11.826 6.497 2.559 1.00 90.06 98 HIS A CA 1
ATOM 767 C C . HIS A 1 98 ? -10.815 6.288 3.690 1.00 90.06 98 HIS A C 1
ATOM 769 O O . HIS A 1 98 ? -11.176 6.458 4.855 1.00 90.06 98 HIS A O 1
ATOM 775 N N . VAL A 1 99 ? -9.552 6.005 3.357 1.00 88.44 99 VAL A N 1
ATOM 776 C CA . VAL A 1 99 ? -8.457 5.889 4.335 1.00 88.44 99 VAL A CA 1
ATOM 777 C C . VAL A 1 99 ? -8.254 7.203 5.084 1.00 88.44 99 VAL A C 1
ATOM 779 O O . VAL A 1 99 ? -8.178 7.216 6.311 1.00 88.44 99 VAL A O 1
ATOM 782 N N . ALA A 1 100 ? -8.228 8.330 4.367 1.00 89.44 100 ALA A N 1
ATOM 783 C CA . ALA A 1 100 ? -8.063 9.648 4.971 1.00 89.44 100 ALA A CA 1
ATOM 784 C C . ALA A 1 100 ? -9.182 9.966 5.974 1.00 89.44 100 ALA A C 1
ATOM 786 O O . ALA A 1 100 ? -8.909 10.388 7.099 1.00 89.44 100 ALA A O 1
ATOM 787 N N . ALA A 1 101 ? -10.438 9.718 5.588 1.00 83.44 101 ALA A N 1
ATOM 788 C CA . ALA A 1 101 ? -11.599 9.945 6.442 1.00 83.44 101 ALA A CA 1
ATOM 789 C C . ALA A 1 101 ? -11.583 9.050 7.688 1.00 83.44 101 ALA A C 1
ATOM 791 O O . ALA A 1 101 ? -11.873 9.515 8.789 1.00 83.44 101 ALA A O 1
ATOM 792 N N . ALA A 1 102 ? -11.222 7.781 7.521 1.00 80.81 102 ALA A N 1
ATOM 793 C CA . ALA A 1 102 ? -11.197 6.813 8.602 1.00 80.81 102 ALA A CA 1
ATOM 794 C C . ALA A 1 102 ? -10.053 7.038 9.604 1.00 80.81 102 ALA A C 1
ATOM 796 O O . ALA A 1 102 ? -10.253 6.868 10.805 1.00 80.81 102 ALA A O 1
ATOM 797 N N . GLN A 1 103 ? -8.875 7.451 9.131 1.00 83.56 103 GLN A N 1
ATOM 798 C CA . GLN A 1 103 ? -7.711 7.727 9.981 1.00 83.56 103 GLN A CA 1
ATOM 799 C C . GLN A 1 103 ? -7.640 9.186 10.466 1.00 83.56 103 GLN A C 1
ATOM 801 O O . GLN A 1 103 ? -6.722 9.546 11.203 1.00 83.56 103 GLN A O 1
ATOM 806 N N . GLY A 1 104 ? -8.581 10.046 10.055 1.00 85.44 104 GLY A N 1
ATOM 807 C CA . GLY A 1 104 ? -8.578 11.468 10.407 1.00 85.44 104 GLY A CA 1
ATOM 808 C C . GLY A 1 104 ? -7.352 12.216 9.874 1.00 85.44 104 GLY A C 1
ATOM 809 O O . GLY A 1 104 ? -6.809 13.083 10.559 1.00 85.44 104 GLY A O 1
ATOM 810 N N . THR A 1 105 ? -6.889 11.861 8.673 1.00 88.88 105 THR A N 1
ATOM 811 C CA . THR A 1 105 ? -5.710 12.452 8.027 1.00 88.88 105 THR A CA 1
ATOM 812 C C . THR A 1 105 ? -6.075 13.170 6.726 1.00 88.88 105 THR A C 1
ATOM 814 O O . THR A 1 105 ? -7.242 13.239 6.340 1.00 88.88 105 THR A O 1
ATOM 817 N N . ASP A 1 106 ? -5.095 13.779 6.065 1.00 92.31 106 ASP A N 1
ATOM 818 C CA . ASP A 1 106 ? -5.309 14.468 4.800 1.00 92.31 106 ASP A CA 1
ATOM 819 C C . ASP A 1 106 ? -5.387 13.482 3.617 1.00 92.31 106 ASP A C 1
ATOM 821 O O . ASP A 1 106 ? -4.919 12.341 3.673 1.00 92.31 106 ASP A O 1
ATOM 825 N N . ARG A 1 107 ? -6.003 13.932 2.517 1.00 93.81 107 ARG A N 1
ATOM 826 C CA . ARG A 1 107 ? -6.237 13.102 1.322 1.00 93.81 107 ARG A CA 1
ATOM 827 C C . ARG A 1 107 ? -4.948 12.651 0.640 1.00 93.81 107 ARG A C 1
ATOM 829 O O . ARG A 1 107 ? -4.960 11.615 -0.020 1.00 93.81 107 ARG A O 1
ATOM 836 N N . TRP A 1 108 ? -3.870 13.425 0.769 1.00 95.94 108 TRP A N 1
ATOM 837 C CA . TRP A 1 108 ? -2.581 13.080 0.184 1.00 95.94 108 TRP A CA 1
ATOM 838 C C . TRP A 1 108 ? -1.978 11.893 0.927 1.00 95.94 108 TRP A C 1
ATOM 840 O O . TRP A 1 108 ? -1.724 10.858 0.316 1.00 95.94 108 TRP A O 1
ATOM 850 N N . LYS A 1 109 ? -1.875 11.980 2.258 1.00 94.75 109 LYS A N 1
ATOM 851 C CA . LYS A 1 109 ? -1.431 10.858 3.091 1.00 94.75 109 LYS A CA 1
ATOM 852 C C . LYS A 1 109 ? -2.313 9.619 2.908 1.00 94.75 109 LYS A C 1
ATOM 854 O O . LYS A 1 109 ? -1.780 8.515 2.814 1.00 94.75 109 LYS A O 1
ATOM 859 N N . GLY A 1 110 ? -3.633 9.788 2.805 1.00 94.62 110 GLY A N 1
ATOM 860 C CA . GLY A 1 110 ? -4.552 8.688 2.502 1.00 94.62 110 GLY A CA 1
ATOM 861 C C . GLY A 1 110 ? -4.203 7.960 1.198 1.00 94.62 110 GLY A C 1
ATOM 862 O O . GLY A 1 110 ? -4.115 6.734 1.190 1.00 94.62 110 GLY A O 1
ATOM 863 N N . LEU A 1 111 ? -3.926 8.696 0.113 1.00 96.94 111 LEU A N 1
ATOM 864 C CA . LEU A 1 111 ? -3.458 8.098 -1.143 1.00 96.94 111 LEU A CA 1
ATOM 865 C C . LEU A 1 111 ? -2.103 7.395 -0.964 1.00 96.94 111 LEU A C 1
ATOM 867 O O . LEU A 1 111 ? -1.966 6.248 -1.380 1.00 96.94 111 LEU A O 1
ATOM 871 N N . MET A 1 112 ? -1.119 8.042 -0.330 1.00 97.44 112 MET A N 1
ATOM 872 C CA . MET A 1 112 ? 0.219 7.461 -0.128 1.00 97.44 112 MET A CA 1
ATOM 873 C C . MET A 1 112 ? 0.165 6.119 0.607 1.00 97.44 112 MET A C 1
ATOM 875 O O . MET A 1 112 ? 0.873 5.186 0.233 1.00 97.44 112 MET A O 1
ATOM 879 N N . LEU A 1 113 ? -0.705 6.003 1.615 1.00 95.12 113 LEU A N 1
ATOM 880 C CA . LEU A 1 113 ? -0.935 4.754 2.338 1.00 95.12 113 LEU A CA 1
ATOM 881 C C . LEU A 1 113 ? -1.479 3.665 1.409 1.00 95.12 113 LEU A C 1
ATOM 883 O O . LEU A 1 113 ? -0.902 2.580 1.368 1.00 95.12 113 LEU A O 1
ATOM 887 N N . VAL A 1 114 ? -2.513 3.962 0.613 1.00 95.50 114 VAL A N 1
ATOM 888 C CA . VAL A 1 114 ? -3.076 3.015 -0.368 1.00 95.50 114 VAL A CA 1
ATOM 889 C C . VAL A 1 114 ? -2.008 2.518 -1.342 1.00 95.50 114 VAL A C 1
ATOM 891 O O . VAL A 1 114 ? -1.856 1.313 -1.538 1.00 95.50 114 VAL A O 1
ATOM 894 N N . LEU A 1 115 ? -1.226 3.426 -1.927 1.00 96.50 115 LEU A N 1
ATOM 895 C CA . LEU A 1 115 ? -0.169 3.061 -2.873 1.00 96.50 115 LEU A CA 1
ATOM 896 C C . LEU A 1 115 ? 0.932 2.220 -2.207 1.00 96.50 115 LEU A C 1
ATOM 898 O O . LEU A 1 115 ? 1.396 1.235 -2.785 1.00 96.50 115 LEU A O 1
ATOM 902 N N . LEU A 1 116 ? 1.319 2.569 -0.974 1.00 95.56 116 LEU A N 1
ATOM 903 C CA . LEU A 1 116 ? 2.277 1.803 -0.176 1.00 95.56 116 LEU A CA 1
ATOM 904 C C . LEU A 1 116 ? 1.762 0.385 0.122 1.00 95.56 116 LEU A C 1
ATOM 906 O O . LEU A 1 116 ? 2.537 -0.568 0.114 1.00 95.56 116 LEU A O 1
ATOM 910 N N . HIS A 1 117 ? 0.465 0.217 0.357 1.00 93.00 117 HIS A N 1
ATOM 911 C CA . HIS A 1 117 ? -0.122 -1.103 0.564 1.00 93.00 117 HIS A CA 1
ATOM 912 C C . HIS A 1 117 ? -0.031 -1.975 -0.686 1.00 93.00 117 HIS A C 1
ATOM 914 O O . HIS A 1 117 ? 0.392 -3.122 -0.588 1.00 93.00 117 HIS A O 1
ATOM 920 N N . HIS A 1 118 ? -0.297 -1.415 -1.867 1.00 91.94 118 HIS A N 1
ATOM 921 C CA . HIS A 1 118 ? -0.126 -2.143 -3.125 1.00 91.94 118 HIS A CA 1
ATOM 922 C C . HIS A 1 118 ? 1.336 -2.482 -3.428 1.00 91.94 118 HIS A C 1
ATOM 924 O O . HIS A 1 118 ? 1.628 -3.597 -3.859 1.00 91.94 118 HIS A O 1
ATOM 930 N N . ILE A 1 119 ? 2.269 -1.5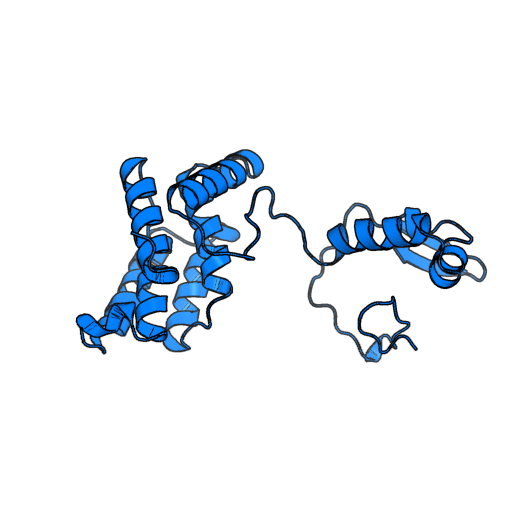47 -3.225 1.00 92.62 119 ILE A N 1
ATOM 931 C CA . ILE A 1 119 ? 3.668 -1.785 -3.601 1.00 92.62 119 ILE A CA 1
ATOM 932 C C . ILE A 1 119 ? 4.332 -2.859 -2.730 1.00 92.62 119 ILE A C 1
ATOM 934 O O . ILE A 1 119 ? 5.236 -3.543 -3.200 1.00 92.62 119 ILE A O 1
ATOM 938 N N . LYS A 1 120 ? 3.874 -3.040 -1.483 1.00 90.25 120 LYS A N 1
ATOM 939 C CA . LYS A 1 120 ? 4.385 -4.067 -0.561 1.00 90.25 120 LYS A CA 1
ATOM 940 C C . LYS A 1 120 ? 4.086 -5.499 -1.014 1.00 90.25 120 LYS A C 1
ATOM 942 O O . LYS A 1 120 ? 4.824 -6.403 -0.634 1.00 90.25 120 LYS A O 1
ATOM 947 N N . GLU A 1 121 ? 3.074 -5.694 -1.856 1.00 88.38 121 GLU A N 1
ATOM 948 C CA . GLU A 1 121 ? 2.769 -6.995 -2.467 1.00 88.38 121 GLU A CA 1
ATOM 949 C C . GLU A 1 121 ? 3.679 -7.326 -3.657 1.00 88.38 121 GLU A C 1
ATOM 951 O O . GLU A 1 121 ? 3.718 -8.459 -4.138 1.00 88.38 121 GLU A O 1
ATOM 956 N N . ILE A 1 122 ? 4.422 -6.338 -4.159 1.00 88.00 122 ILE A N 1
ATOM 957 C CA . ILE A 1 122 ? 5.364 -6.517 -5.257 1.00 88.00 122 ILE A CA 1
ATOM 958 C C . ILE A 1 122 ? 6.734 -6.850 -4.664 1.00 88.00 122 ILE A C 1
ATOM 960 O O . ILE A 1 122 ? 7.212 -6.189 -3.743 1.00 88.00 122 ILE A O 1
ATOM 964 N N . ALA A 1 123 ? 7.401 -7.866 -5.214 1.00 87.56 123 ALA A N 1
ATOM 965 C CA . ALA A 1 123 ? 8.738 -8.250 -4.776 1.00 87.56 123 ALA A CA 1
ATOM 966 C C . ALA A 1 123 ? 9.738 -7.092 -4.967 1.00 87.56 123 ALA A C 1
ATOM 968 O O . ALA A 1 123 ? 10.118 -6.759 -6.091 1.00 87.56 123 ALA A O 1
ATOM 969 N N . ALA A 1 124 ? 10.167 -6.493 -3.854 1.00 90.62 124 ALA A N 1
ATOM 970 C CA . ALA A 1 124 ? 11.108 -5.381 -3.849 1.00 90.62 124 ALA A CA 1
ATOM 971 C C . ALA A 1 124 ? 12.541 -5.851 -4.170 1.00 90.62 124 ALA A C 1
ATOM 973 O O . ALA A 1 124 ? 13.032 -6.778 -3.510 1.00 90.62 124 ALA A O 1
ATOM 974 N N . PRO A 1 125 ? 13.255 -5.189 -5.103 1.00 94.88 125 PRO A N 1
ATOM 975 C CA . PRO A 1 125 ? 14.696 -5.367 -5.270 1.00 94.88 125 PRO A CA 1
ATOM 976 C C . PRO A 1 125 ? 15.442 -5.110 -3.957 1.00 94.88 125 PRO A C 1
ATOM 978 O O . PRO A 1 125 ? 15.072 -4.214 -3.191 1.00 94.88 125 PRO A O 1
ATOM 981 N N . LEU A 1 126 ? 16.503 -5.879 -3.695 1.00 94.00 126 LEU A N 1
ATOM 982 C CA . LEU A 1 126 ? 17.268 -5.795 -2.444 1.00 94.00 126 LEU A CA 1
ATOM 983 C C . LEU A 1 126 ? 17.831 -4.386 -2.214 1.00 94.00 126 LEU A C 1
ATOM 985 O O . LEU A 1 126 ? 17.822 -3.887 -1.091 1.00 94.00 126 LEU A O 1
ATOM 989 N N . GLU A 1 127 ? 18.250 -3.726 -3.291 1.00 96.25 127 GLU A N 1
ATOM 990 C CA . GLU A 1 127 ? 18.798 -2.371 -3.314 1.00 96.25 127 GLU A CA 1
ATOM 991 C C . GLU A 1 127 ? 17.774 -1.317 -2.866 1.00 96.25 127 GLU A C 1
ATOM 993 O O . GLU A 1 127 ? 18.145 -0.271 -2.330 1.00 96.25 127 GLU A O 1
ATOM 998 N N . LEU A 1 128 ? 16.479 -1.594 -3.054 1.00 97.62 128 LEU A N 1
ATOM 999 C CA . LEU A 1 128 ? 15.383 -0.662 -2.784 1.00 97.62 128 LEU A CA 1
ATOM 1000 C C . LEU A 1 128 ? 14.616 -0.974 -1.496 1.00 97.62 128 LEU A C 1
ATOM 1002 O O . LEU A 1 128 ? 13.815 -0.147 -1.060 1.00 97.62 128 LEU A O 1
ATOM 1006 N N . GLN A 1 129 ? 14.885 -2.099 -0.827 1.00 95.75 129 GLN A N 1
ATOM 1007 C CA . GLN A 1 129 ? 14.270 -2.396 0.472 1.00 95.75 129 GLN A CA 1
ATOM 1008 C C . GLN A 1 129 ? 14.478 -1.287 1.524 1.00 95.75 129 GLN A C 1
ATOM 1010 O O . GLN A 1 129 ? 13.508 -0.938 2.201 1.00 95.75 129 GLN A O 1
ATOM 1015 N N . PRO A 1 130 ? 15.666 -0.652 1.653 1.00 96.94 130 PRO A N 1
ATOM 1016 C CA . PRO A 1 130 ? 15.846 0.465 2.586 1.00 96.94 130 PRO A CA 1
ATOM 1017 C C . PRO A 1 130 ? 14.992 1.692 2.236 1.00 96.94 130 PRO A C 1
ATOM 1019 O O . PRO A 1 130 ? 14.558 2.433 3.123 1.00 96.94 130 PRO A O 1
ATOM 1022 N N . VAL A 1 131 ? 14.737 1.912 0.944 1.00 97.69 131 VAL A N 1
ATOM 1023 C CA . VAL A 1 131 ? 13.890 3.007 0.458 1.00 97.69 131 VAL A CA 1
ATOM 1024 C C . VAL A 1 131 ? 12.428 2.726 0.796 1.00 97.69 131 VAL A C 1
ATOM 1026 O O . VAL A 1 131 ? 11.761 3.594 1.357 1.00 97.69 131 VAL A O 1
ATOM 1029 N N . LEU A 1 132 ? 11.954 1.500 0.548 1.00 97.25 132 LEU A N 1
ATOM 1030 C CA . LEU A 1 132 ? 10.608 1.070 0.930 1.00 97.25 132 LEU A CA 1
ATOM 1031 C C . LEU A 1 132 ? 10.383 1.201 2.445 1.00 97.25 132 LEU A C 1
ATOM 1033 O O . LEU A 1 132 ? 9.382 1.774 2.870 1.00 97.25 132 LEU A O 1
ATOM 1037 N N . ALA A 1 133 ? 11.343 0.757 3.261 1.00 94.75 133 ALA A N 1
ATOM 1038 C CA . ALA A 1 133 ? 11.277 0.894 4.717 1.00 94.75 133 ALA A CA 1
ATOM 1039 C C . ALA A 1 133 ? 11.229 2.367 5.171 1.00 94.75 133 ALA A C 1
ATOM 1041 O O . ALA A 1 133 ? 10.575 2.699 6.161 1.00 94.75 133 ALA A O 1
ATOM 1042 N N . THR A 1 134 ? 11.893 3.268 4.439 1.00 96.62 134 THR A N 1
ATOM 1043 C CA . THR A 1 134 ? 11.833 4.714 4.706 1.00 96.62 134 THR A CA 1
ATOM 1044 C C . THR A 1 134 ? 10.434 5.268 4.430 1.00 96.62 134 THR A C 1
ATOM 1046 O O . THR A 1 134 ? 9.906 6.012 5.259 1.00 96.62 134 THR A O 1
ATOM 1049 N N . ALA A 1 135 ? 9.810 4.872 3.315 1.00 96.69 135 ALA A N 1
ATOM 1050 C CA . ALA A 1 135 ? 8.437 5.255 2.989 1.00 96.69 135 ALA A CA 1
ATOM 1051 C C . ALA A 1 135 ? 7.434 4.725 4.031 1.00 96.69 135 ALA A C 1
ATOM 1053 O O . ALA A 1 135 ? 6.585 5.477 4.506 1.00 96.69 135 ALA A O 1
ATOM 1054 N N . GLU A 1 136 ? 7.575 3.467 4.456 1.00 94.06 136 GLU A N 1
ATOM 1055 C CA . GLU A 1 136 ? 6.725 2.859 5.488 1.00 94.06 136 GLU A CA 1
ATOM 1056 C C . GLU A 1 136 ? 6.867 3.552 6.848 1.00 94.06 136 GLU A C 1
ATOM 1058 O O . GLU A 1 136 ? 5.872 3.895 7.493 1.00 94.06 136 GLU A O 1
ATOM 1063 N N . SER A 1 137 ? 8.103 3.829 7.268 1.00 89.44 137 SER A N 1
ATOM 1064 C CA . SER A 1 137 ? 8.364 4.587 8.491 1.00 89.44 137 SER A CA 1
ATOM 1065 C C . SER A 1 137 ? 7.690 5.962 8.451 1.00 89.44 137 SER A C 1
ATOM 1067 O O . SER A 1 137 ? 7.082 6.379 9.440 1.00 89.44 137 SER A O 1
ATOM 1069 N N . TYR A 1 138 ? 7.778 6.665 7.320 1.00 93.25 138 TYR A N 1
ATOM 1070 C CA . TYR A 1 138 ? 7.226 8.008 7.182 1.00 93.25 138 TYR A CA 1
ATOM 1071 C C . TYR A 1 138 ? 5.692 8.008 7.172 1.00 93.25 138 TYR A C 1
ATOM 1073 O O . TYR A 1 138 ? 5.076 8.691 7.993 1.00 93.25 138 TYR A O 1
ATOM 1081 N N . TRP A 1 139 ? 5.066 7.220 6.293 1.00 92.75 139 TRP A N 1
ATOM 1082 C CA . TRP A 1 139 ? 3.616 7.261 6.091 1.00 92.75 139 TRP A CA 1
ATOM 1083 C C . TRP A 1 139 ? 2.840 6.513 7.171 1.00 92.75 139 TRP A C 1
ATOM 1085 O O . TRP A 1 139 ? 1.916 7.080 7.761 1.00 92.75 139 TRP A O 1
ATOM 1095 N N . SER A 1 140 ? 3.226 5.270 7.463 1.00 88.44 140 SER A N 1
ATOM 1096 C CA . SER A 1 140 ? 2.481 4.401 8.379 1.00 88.44 140 SER A CA 1
ATOM 1097 C C . SER A 1 140 ? 2.812 4.691 9.840 1.00 88.44 140 SER A C 1
ATOM 1099 O O . SER A 1 140 ? 1.916 4.740 10.676 1.00 88.44 140 SER A O 1
ATOM 1101 N N . MET A 1 141 ? 4.088 4.926 10.168 1.00 83.75 141 MET A N 1
ATOM 1102 C CA . MET A 1 141 ? 4.508 5.137 11.564 1.00 83.75 141 MET A CA 1
ATOM 1103 C C . MET A 1 141 ? 4.600 6.613 11.968 1.00 83.75 141 MET A C 1
ATOM 1105 O O . MET A 1 141 ? 4.829 6.899 13.145 1.00 83.75 141 MET A O 1
ATOM 1109 N N . GLY A 1 142 ? 4.471 7.549 11.020 1.00 84.75 142 GLY A N 1
ATOM 1110 C CA . GLY A 1 142 ? 4.648 8.982 11.278 1.00 84.75 142 GLY A CA 1
ATOM 1111 C C . GLY A 1 142 ? 6.067 9.347 11.730 1.00 84.75 142 GLY A C 1
ATOM 1112 O O . GLY A 1 142 ? 6.249 10.306 12.479 1.00 84.75 142 GLY A O 1
ATOM 1113 N N . LYS A 1 143 ? 7.076 8.557 11.336 1.00 80.44 143 LYS A N 1
ATOM 1114 C CA . LYS A 1 143 ? 8.478 8.706 11.747 1.00 80.44 143 LYS A CA 1
ATOM 1115 C C . LYS A 1 143 ? 9.359 9.089 10.566 1.00 80.44 143 LYS A C 1
ATOM 1117 O O . LYS A 1 143 ? 9.421 8.371 9.573 1.00 80.44 143 LYS A O 1
ATOM 1122 N N . GLY A 1 144 ? 10.145 10.146 10.735 1.00 87.56 144 GLY A N 1
ATOM 1123 C CA . GLY A 1 144 ? 11.091 10.636 9.732 1.00 87.56 144 GLY A CA 1
ATOM 1124 C C . GLY A 1 144 ? 10.791 12.078 9.343 1.00 87.56 144 GLY A C 1
ATOM 1125 O O . GLY A 1 144 ? 10.056 12.773 10.040 1.00 87.56 144 GLY A O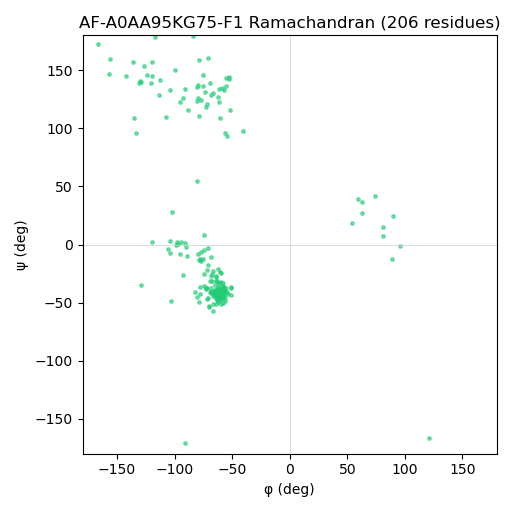 1
ATOM 1126 N N . THR A 1 145 ? 11.394 12.540 8.249 1.00 91.50 145 THR A N 1
ATOM 1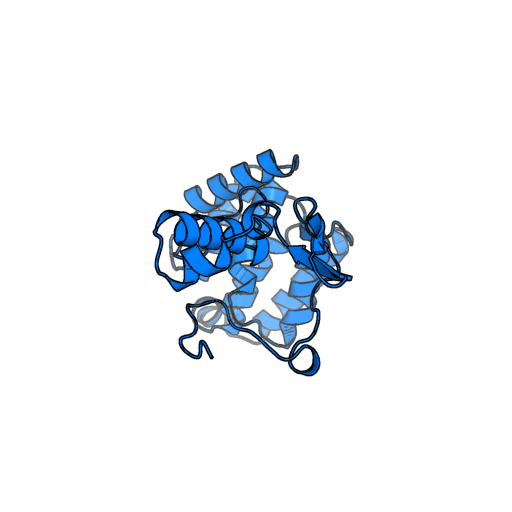127 C CA . THR A 1 145 ? 11.233 13.914 7.756 1.00 91.50 145 THR A CA 1
ATOM 1128 C C . THR A 1 145 ? 11.024 13.922 6.239 1.00 91.50 145 THR A C 1
ATOM 1130 O O . THR A 1 145 ? 11.445 12.967 5.579 1.00 91.50 145 THR A O 1
ATOM 1133 N N . PRO A 1 146 ? 10.410 14.972 5.661 1.00 93.25 146 PRO A N 1
ATOM 1134 C CA . PRO A 1 146 ? 10.293 15.118 4.207 1.00 93.25 146 PRO A CA 1
ATOM 1135 C C . PRO A 1 146 ? 11.636 14.959 3.478 1.00 93.25 146 PRO A C 1
ATOM 1137 O O . PRO A 1 146 ? 11.720 14.306 2.444 1.00 93.25 146 PRO A O 1
ATOM 1140 N N . GLU A 1 147 ? 12.728 15.457 4.062 1.00 94.44 147 GLU A N 1
ATOM 1141 C CA . GLU A 1 147 ? 14.074 15.343 3.490 1.00 94.44 147 GLU A CA 1
ATOM 1142 C C . GLU A 1 147 ? 14.583 13.896 3.466 1.00 94.44 147 GLU A C 1
ATOM 1144 O O . GLU A 1 147 ? 15.459 13.563 2.669 1.00 94.44 147 GLU A O 1
ATOM 1149 N N . ALA A 1 148 ? 14.082 13.030 4.353 1.00 94.50 148 ALA A N 1
ATOM 1150 C CA . ALA A 1 148 ? 14.390 11.606 4.303 1.00 94.50 148 ALA A CA 1
ATOM 1151 C C . ALA A 1 148 ? 13.756 10.952 3.071 1.00 94.50 148 ALA A C 1
ATOM 1153 O O . ALA A 1 148 ? 14.446 10.190 2.396 1.00 94.50 148 ALA A O 1
ATOM 1154 N N . LEU A 1 149 ? 12.505 11.300 2.743 1.00 95.69 149 LEU A N 1
ATOM 1155 C CA . LEU A 1 149 ? 11.858 10.845 1.513 1.00 95.69 149 LEU A CA 1
ATOM 1156 C C . LEU A 1 149 ? 12.582 11.374 0.270 1.00 95.69 149 LEU A C 1
ATOM 1158 O O . LEU A 1 149 ? 12.896 10.590 -0.620 1.00 95.69 149 LEU A O 1
ATOM 1162 N N . GLU A 1 150 ? 12.958 12.657 0.247 1.00 95.06 150 GLU A N 1
ATOM 1163 C CA . GLU A 1 150 ? 13.717 13.241 -0.871 1.00 95.06 150 GLU A CA 1
ATOM 1164 C C . GLU A 1 150 ? 15.071 12.554 -1.095 1.00 95.06 150 GLU A C 1
ATOM 1166 O O . GLU A 1 150 ? 15.443 12.231 -2.224 1.00 95.06 150 GLU A O 1
ATOM 1171 N N . ARG A 1 151 ? 15.813 12.249 -0.021 1.00 95.50 151 ARG A N 1
ATOM 1172 C CA . ARG A 1 151 ? 17.047 11.455 -0.145 1.00 95.50 151 ARG A CA 1
ATOM 1173 C C . ARG A 1 151 ? 16.767 10.059 -0.695 1.00 95.50 151 ARG A C 1
ATOM 1175 O O . ARG A 1 151 ? 17.537 9.565 -1.516 1.00 95.50 151 ARG A O 1
ATOM 1182 N N . ALA A 1 152 ? 15.674 9.435 -0.265 1.00 96.88 152 ALA A N 1
ATOM 1183 C CA . ALA A 1 152 ? 15.291 8.105 -0.711 1.00 96.88 152 ALA A CA 1
ATOM 1184 C C . ALA A 1 152 ? 14.848 8.092 -2.193 1.00 96.88 152 ALA A C 1
ATOM 1186 O O . ALA A 1 152 ? 15.152 7.131 -2.905 1.00 96.88 152 ALA A O 1
ATOM 1187 N N . LYS A 1 153 ? 14.252 9.186 -2.705 1.00 96.62 153 LYS A N 1
ATOM 1188 C CA . LYS A 1 153 ? 14.027 9.378 -4.153 1.00 96.62 153 LYS A CA 1
ATOM 1189 C C . LYS A 1 153 ? 15.334 9.358 -4.925 1.00 96.62 153 LYS A C 1
ATOM 1191 O O . LYS A 1 153 ? 15.412 8.717 -5.968 1.00 96.62 153 LYS A O 1
ATOM 1196 N N . GLY A 1 154 ? 16.365 10.026 -4.405 1.00 96.44 154 GLY A N 1
ATOM 1197 C CA . GLY A 1 154 ? 17.706 10.001 -4.990 1.00 96.44 154 GLY A CA 1
ATOM 1198 C C . GLY A 1 154 ? 18.225 8.574 -5.185 1.00 96.44 154 GLY A C 1
ATOM 1199 O O . GLY A 1 154 ? 18.729 8.246 -6.255 1.00 96.44 154 GLY A O 1
ATOM 1200 N N . SER A 1 155 ? 18.020 7.695 -4.201 1.00 96.69 155 SER A N 1
ATOM 1201 C CA . SER A 1 155 ? 18.376 6.274 -4.315 1.00 96.69 155 SER A CA 1
ATOM 1202 C C . SER A 1 155 ? 17.570 5.534 -5.390 1.00 96.69 155 SER A C 1
ATOM 1204 O O . SER A 1 155 ? 18.152 4.743 -6.127 1.00 96.69 155 SER A O 1
ATOM 1206 N N . CYS A 1 156 ? 16.268 5.814 -5.538 1.00 96.69 156 CYS A N 1
ATOM 1207 C CA . CYS A 1 156 ? 15.469 5.258 -6.641 1.00 96.69 156 CYS A CA 1
ATOM 1208 C C . CYS A 1 156 ? 15.991 5.703 -8.007 1.00 96.69 156 CYS A C 1
ATOM 1210 O O . CYS A 1 156 ? 16.110 4.886 -8.915 1.00 96.69 156 CYS A O 1
ATOM 1212 N N . TRP A 1 157 ? 16.322 6.987 -8.162 1.00 97.44 157 TRP A N 1
ATOM 1213 C CA . TRP A 1 157 ? 16.875 7.498 -9.415 1.00 97.44 157 TRP A CA 1
ATOM 1214 C C . TRP A 1 157 ? 18.243 6.902 -9.730 1.00 97.44 157 TRP A C 1
ATOM 1216 O O . TRP A 1 157 ? 18.489 6.547 -10.876 1.00 97.44 157 TRP A O 1
ATOM 1226 N N . ASN A 1 158 ? 19.103 6.734 -8.725 1.00 97.12 158 ASN A N 1
ATOM 1227 C CA . ASN A 1 158 ? 20.391 6.068 -8.903 1.00 97.12 158 ASN A CA 1
ATOM 1228 C C . ASN A 1 158 ? 20.216 4.629 -9.393 1.00 97.12 158 ASN A C 1
ATOM 1230 O O . ASN A 1 158 ? 20.867 4.258 -10.361 1.00 97.12 158 ASN A O 1
ATOM 1234 N N . TYR A 1 159 ? 19.297 3.871 -8.788 1.00 96.94 159 TYR A N 1
ATOM 1235 C CA . TYR A 1 159 ? 18.963 2.521 -9.242 1.00 96.94 159 TYR A CA 1
ATOM 1236 C C . TYR A 1 159 ? 18.453 2.522 -10.689 1.00 96.94 159 TYR A C 1
ATOM 1238 O O . TYR A 1 159 ? 18.923 1.753 -11.515 1.00 96.94 159 TYR A O 1
ATOM 1246 N N . LEU A 1 160 ? 17.527 3.425 -11.028 1.00 97.19 160 LEU A N 1
ATOM 1247 C CA . LEU A 1 160 ? 16.982 3.533 -12.383 1.00 97.19 160 LEU A CA 1
ATOM 1248 C C . LEU A 1 160 ? 18.038 3.910 -13.432 1.00 97.19 160 LEU A C 1
ATOM 1250 O O . LEU A 1 160 ? 17.927 3.473 -14.569 1.00 97.19 160 LEU A O 1
ATOM 1254 N N . ASN A 1 161 ? 19.060 4.687 -13.069 1.00 96.62 161 ASN A N 1
ATOM 1255 C CA . ASN A 1 161 ? 20.134 5.084 -13.987 1.00 96.62 161 ASN A CA 1
ATOM 1256 C C . ASN A 1 161 ? 21.044 3.918 -14.413 1.00 96.62 161 ASN A C 1
ATOM 1258 O O . ASN A 1 161 ? 21.857 4.090 -15.319 1.00 96.62 161 ASN A O 1
ATOM 1262 N N . GLU A 1 162 ? 20.929 2.752 -13.776 1.00 95.88 162 GLU A N 1
ATOM 1263 C CA . GLU A 1 162 ? 21.626 1.527 -14.186 1.00 95.88 162 GLU A CA 1
ATOM 1264 C C . GLU A 1 162 ? 20.929 0.819 -15.361 1.00 95.88 162 GLU A C 1
ATOM 1266 O O . GLU A 1 162 ? 21.486 -0.114 -15.939 1.00 95.88 162 GLU A O 1
ATOM 1271 N N . PHE A 1 163 ? 19.730 1.276 -15.737 1.00 95.81 163 PHE A N 1
ATOM 1272 C CA . PHE A 1 163 ? 18.893 0.681 -16.770 1.00 95.81 163 PHE A CA 1
ATOM 1273 C C . PHE A 1 163 ? 18.631 1.667 -17.911 1.00 95.81 163 PHE A C 1
ATOM 1275 O O . PHE A 1 163 ? 18.690 2.888 -17.767 1.00 95.81 163 PHE A O 1
ATOM 1282 N N . GLU A 1 164 ? 18.313 1.119 -19.079 1.00 94.94 164 GLU A N 1
ATOM 1283 C CA . GLU A 1 164 ? 17.899 1.912 -20.230 1.00 94.94 164 GLU A CA 1
ATOM 1284 C C . GLU A 1 164 ? 16.457 2.400 -20.056 1.00 94.94 164 GLU A C 1
ATOM 1286 O O . GLU A 1 164 ? 15.567 1.620 -19.727 1.00 94.94 164 GLU A O 1
ATOM 1291 N N . LEU A 1 165 ? 16.173 3.666 -20.382 1.00 90.75 165 LEU A N 1
ATOM 1292 C CA . LEU A 1 165 ? 14.869 4.294 -20.107 1.00 90.75 165 LEU A CA 1
ATOM 1293 C C . LEU A 1 165 ? 13.654 3.479 -20.597 1.00 90.75 165 LEU A C 1
ATOM 1295 O O . LEU A 1 165 ? 12.614 3.448 -19.938 1.00 90.75 165 LEU A O 1
ATOM 1299 N N . HIS A 1 166 ? 13.782 2.819 -21.749 1.00 91.31 166 HIS A N 1
ATOM 1300 C CA . HIS A 1 166 ? 12.712 2.032 -22.361 1.00 91.31 166 HIS A CA 1
ATOM 1301 C C . HIS A 1 166 ? 12.389 0.734 -21.604 1.00 91.31 166 HIS A C 1
ATOM 1303 O O . HIS A 1 166 ? 11.307 0.183 -21.795 1.00 91.31 166 HIS A O 1
ATOM 1309 N N . THR A 1 167 ? 13.278 0.252 -20.731 1.00 91.69 167 THR A N 1
ATOM 1310 C CA . THR A 1 167 ? 13.042 -0.946 -19.913 1.00 91.69 167 THR A CA 1
ATOM 1311 C C . THR A 1 167 ? 12.366 -0.623 -18.582 1.00 91.69 167 THR A C 1
ATOM 1313 O O . THR A 1 167 ? 11.872 -1.536 -17.921 1.00 91.69 167 THR A O 1
ATOM 1316 N N . HIS A 1 168 ? 12.245 0.663 -18.213 1.00 92.56 168 HIS A N 1
ATOM 1317 C CA . HIS A 1 168 ? 11.767 1.075 -16.887 1.00 92.56 168 HIS A CA 1
ATOM 1318 C C . HIS A 1 168 ? 10.349 0.595 -16.548 1.00 92.56 168 HIS A C 1
ATOM 1320 O O . HIS A 1 168 ? 10.016 0.500 -15.374 1.00 92.56 168 HIS A O 1
ATOM 1326 N N . LEU A 1 169 ? 9.509 0.328 -17.551 1.00 91.94 169 LEU A N 1
ATOM 1327 C CA . LEU A 1 169 ? 8.132 -0.153 -17.365 1.00 91.94 169 LEU A CA 1
ATOM 1328 C C . LEU A 1 169 ? 7.966 -1.643 -17.705 1.00 91.94 169 LEU A C 1
ATOM 1330 O O . LEU A 1 169 ? 6.888 -2.201 -17.519 1.00 91.94 169 LEU A O 1
ATOM 1334 N N . ILE A 1 170 ? 9.029 -2.283 -18.197 1.00 90.56 170 ILE A N 1
ATOM 1335 C CA . ILE A 1 170 ? 9.027 -3.674 -18.659 1.00 90.56 170 ILE A CA 1
ATOM 1336 C C . ILE A 1 170 ? 9.674 -4.569 -17.603 1.00 90.56 170 ILE A C 1
ATOM 1338 O O . ILE A 1 170 ? 9.121 -5.604 -17.233 1.00 90.56 170 ILE A O 1
ATOM 1342 N N . GLU A 1 171 ? 10.845 -4.173 -17.105 1.00 92.44 171 GLU A N 1
ATOM 1343 C CA . GLU A 1 171 ? 11.601 -4.970 -16.148 1.00 92.44 171 GLU A CA 1
ATOM 1344 C C . GLU A 1 171 ? 11.056 -4.803 -14.720 1.00 92.44 171 GLU A C 1
ATOM 1346 O O . GLU A 1 171 ? 10.817 -3.672 -14.289 1.00 92.44 171 GLU A O 1
ATOM 1351 N N . PRO A 1 172 ? 10.895 -5.896 -13.944 1.00 92.62 172 PRO A N 1
ATOM 1352 C CA . PRO A 1 172 ? 10.274 -5.837 -12.620 1.00 92.62 172 PRO A CA 1
ATOM 1353 C C . PRO A 1 172 ? 10.935 -4.853 -11.646 1.00 92.62 172 PRO A C 1
ATOM 1355 O O . PRO A 1 172 ? 10.233 -4.133 -10.941 1.00 92.62 172 PRO A O 1
ATOM 1358 N N . GLY A 1 173 ? 12.270 -4.795 -11.618 1.00 94.44 173 GLY A N 1
ATOM 1359 C CA . GLY A 1 173 ? 13.017 -3.923 -10.708 1.00 94.44 173 GLY A CA 1
ATOM 1360 C C . GLY A 1 173 ? 12.825 -2.435 -11.017 1.00 94.44 173 GLY A C 1
ATOM 1361 O O . GLY A 1 173 ? 12.343 -1.692 -10.159 1.00 94.44 173 GLY A O 1
ATOM 1362 N N . PRO A 1 174 ? 13.129 -1.979 -12.244 1.00 95.75 174 PRO A N 1
ATOM 1363 C CA . PRO A 1 174 ? 12.855 -0.608 -12.665 1.00 95.75 174 PRO A CA 1
ATOM 1364 C C . PRO A 1 174 ? 11.377 -0.213 -12.553 1.00 95.75 174 PRO A C 1
ATOM 1366 O O . PRO A 1 174 ? 11.070 0.898 -12.115 1.00 95.75 174 PRO A O 1
ATOM 1369 N N . LYS A 1 175 ? 10.457 -1.136 -12.858 1.00 95.25 175 LYS A N 1
ATOM 1370 C CA . LYS A 1 175 ? 9.012 -0.927 -12.696 1.00 95.25 175 LYS A CA 1
ATOM 1371 C C . LYS A 1 175 ? 8.651 -0.679 -11.230 1.00 95.25 175 LYS A C 1
ATOM 1373 O O . LYS A 1 175 ? 7.928 0.269 -10.925 1.00 95.25 175 LYS A O 1
ATOM 1378 N N . PHE A 1 176 ? 9.217 -1.467 -10.313 1.00 96.56 176 PHE A N 1
ATOM 1379 C CA . PHE A 1 176 ? 9.078 -1.258 -8.873 1.00 96.56 176 PHE A CA 1
ATOM 1380 C C . PHE A 1 176 ? 9.637 0.104 -8.441 1.00 96.56 176 PHE A C 1
ATOM 1382 O O . PHE A 1 176 ? 8.950 0.848 -7.747 1.00 96.56 176 PHE A O 1
ATOM 1389 N N . ALA A 1 177 ? 10.836 0.485 -8.894 1.00 97.44 177 ALA A N 1
ATOM 1390 C CA . ALA A 1 177 ? 11.410 1.802 -8.602 1.00 97.44 177 ALA A CA 1
ATOM 1391 C C . ALA A 1 177 ? 10.530 2.958 -9.110 1.00 97.44 177 ALA A C 1
ATOM 1393 O O . ALA A 1 177 ? 10.359 3.957 -8.411 1.00 97.44 177 ALA A O 1
ATOM 1394 N N . ARG A 1 178 ? 9.936 2.829 -10.304 1.00 96.94 178 ARG A N 1
ATOM 1395 C CA . ARG A 1 178 ? 8.998 3.821 -10.854 1.00 96.94 178 ARG A CA 1
ATOM 1396 C C . ARG A 1 178 ? 7.735 3.959 -10.009 1.00 96.94 178 ARG A C 1
ATOM 1398 O O . ARG A 1 178 ? 7.301 5.087 -9.796 1.00 96.94 178 ARG A O 1
ATOM 1405 N N . ALA A 1 179 ? 7.185 2.852 -9.518 1.00 96.75 179 ALA A N 1
ATOM 1406 C CA . ALA A 1 179 ? 6.042 2.870 -8.608 1.00 96.75 179 ALA A CA 1
ATOM 1407 C C . ALA A 1 179 ? 6.422 3.445 -7.232 1.00 96.75 179 ALA A C 1
ATOM 1409 O O . ALA A 1 179 ? 5.660 4.204 -6.640 1.00 96.75 179 ALA A O 1
ATOM 1410 N N . LEU A 1 180 ? 7.626 3.139 -6.738 1.00 97.50 180 LEU A N 1
ATOM 1411 C CA . LEU A 1 180 ? 8.129 3.621 -5.452 1.00 97.50 180 LEU A CA 1
ATOM 1412 C C . LEU A 1 180 ? 8.309 5.144 -5.448 1.00 97.50 180 LEU A C 1
ATOM 1414 O O . LEU A 1 180 ? 8.024 5.787 -4.444 1.00 97.50 180 LEU A O 1
ATOM 1418 N N . LEU A 1 181 ? 8.695 5.748 -6.575 1.00 97.56 181 LEU A N 1
ATOM 1419 C CA . LEU A 1 181 ? 8.781 7.208 -6.698 1.00 97.56 181 LEU A CA 1
ATOM 1420 C C . LEU A 1 181 ? 7.445 7.918 -6.412 1.00 97.56 181 LEU A C 1
ATOM 1422 O O . LEU A 1 181 ? 7.477 8.993 -5.819 1.00 97.56 181 LEU A O 1
ATOM 1426 N N . CYS A 1 182 ? 6.294 7.312 -6.737 1.00 96.44 182 CYS A N 1
ATOM 1427 C CA . CYS A 1 182 ? 4.969 7.868 -6.422 1.00 96.44 182 CYS A CA 1
ATOM 1428 C C . CYS A 1 182 ? 4.762 8.103 -4.925 1.00 96.44 182 CYS A C 1
ATOM 1430 O O . CYS A 1 182 ? 4.089 9.051 -4.540 1.00 96.44 182 CYS A O 1
ATOM 1432 N N . ILE A 1 183 ? 5.316 7.223 -4.087 1.00 96.12 183 ILE A N 1
ATOM 1433 C CA . ILE A 1 183 ? 5.087 7.235 -2.637 1.00 96.12 183 ILE A CA 1
ATOM 1434 C C . ILE A 1 183 ? 6.196 7.932 -1.858 1.00 96.12 183 ILE A C 1
ATOM 1436 O O . ILE A 1 183 ? 6.174 7.965 -0.631 1.00 96.12 183 ILE A O 1
ATOM 1440 N N . LEU A 1 184 ? 7.191 8.480 -2.547 1.00 96.62 184 LEU A N 1
ATOM 1441 C CA . LEU A 1 184 ? 8.261 9.242 -1.918 1.00 96.62 184 LEU A CA 1
ATOM 1442 C C . LEU A 1 184 ? 7.999 10.750 -1.969 1.00 96.62 184 LEU A C 1
ATOM 1444 O O . LEU A 1 184 ? 8.813 11.520 -1.476 1.00 96.62 184 LEU A O 1
ATOM 1448 N N . GLU A 1 185 ? 6.885 11.190 -2.548 1.00 93.69 185 GLU A N 1
ATOM 1449 C CA . GLU A 1 185 ? 6.500 12.597 -2.620 1.00 93.69 185 GLU A CA 1
ATOM 1450 C C . GLU A 1 185 ? 5.899 13.077 -1.278 1.00 93.69 185 GLU A C 1
ATOM 1452 O O . GLU A 1 185 ? 4.803 12.655 -0.902 1.00 93.69 185 GLU A O 1
ATOM 1457 N N . PRO A 1 186 ? 6.585 13.950 -0.510 1.00 89.75 186 PRO A N 1
ATOM 1458 C CA . PRO A 1 186 ? 6.163 14.289 0.851 1.00 89.75 186 PRO A CA 1
ATOM 1459 C C . PRO A 1 186 ? 4.903 15.160 0.903 1.00 89.75 186 PRO A C 1
ATOM 1461 O O . PRO A 1 186 ? 4.231 15.202 1.931 1.00 89.75 186 PRO A O 1
ATOM 1464 N N . LEU A 1 187 ? 4.592 15.876 -0.179 1.00 89.69 187 LEU A N 1
ATOM 1465 C CA . LEU A 1 187 ? 3.467 16.799 -0.283 1.00 89.69 187 LEU A CA 1
ATOM 1466 C C . LEU A 1 187 ? 2.864 16.710 -1.683 1.00 89.69 187 LEU A C 1
ATOM 1468 O O . LEU A 1 187 ? 3.598 16.598 -2.661 1.00 89.69 187 LEU A O 1
ATOM 1472 N N . GLY A 1 188 ? 1.546 16.855 -1.775 1.00 89.44 188 GLY A N 1
ATOM 1473 C CA . GLY A 1 188 ? 0.849 16.968 -3.048 1.00 89.44 188 GLY A CA 1
ATOM 1474 C C . GLY A 1 188 ? -0.492 17.669 -2.885 1.00 89.44 188 GLY A C 1
ATOM 1475 O O . GLY A 1 188 ? -1.145 17.567 -1.843 1.00 8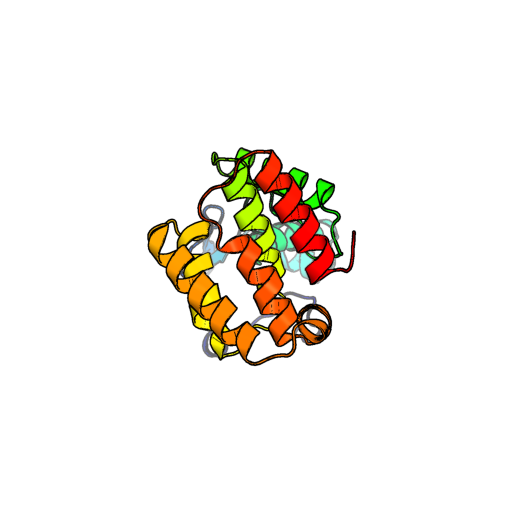9.44 188 GLY A O 1
ATOM 1476 N N . ASP A 1 189 ? -0.874 18.424 -3.910 1.00 89.75 189 ASP A N 1
ATOM 1477 C CA . ASP A 1 189 ? -2.197 19.027 -4.015 1.00 89.75 189 ASP A CA 1
ATOM 1478 C C . ASP A 1 189 ? -3.172 18.103 -4.769 1.00 89.75 189 ASP A C 1
ATOM 1480 O O . ASP A 1 189 ? -2.881 16.936 -5.035 1.00 89.75 189 ASP A O 1
ATOM 1484 N N . GLU A 1 190 ? -4.361 18.611 -5.091 1.00 84.38 190 GLU A N 1
ATOM 1485 C CA . GLU A 1 190 ? -5.388 17.846 -5.805 1.00 84.38 190 GLU A CA 1
ATOM 1486 C C . GLU A 1 190 ? -4.928 17.385 -7.200 1.00 84.38 190 GLU A C 1
ATOM 1488 O O . GLU A 1 190 ? -5.222 16.257 -7.594 1.00 84.38 190 GLU A O 1
ATOM 1493 N N . ASN A 1 191 ? -4.168 18.214 -7.922 1.00 90.88 191 ASN A N 1
ATOM 1494 C CA . ASN A 1 191 ? -3.650 17.845 -9.239 1.00 90.88 191 ASN A CA 1
ATOM 1495 C C . ASN A 1 191 ? -2.554 16.792 -9.088 1.00 90.88 191 ASN A C 1
ATOM 1497 O O . ASN A 1 191 ? -2.620 15.747 -9.730 1.00 90.88 191 ASN A O 1
ATOM 1501 N N . SER A 1 192 ? -1.609 17.012 -8.165 1.00 92.94 192 SER A N 1
ATOM 1502 C CA . SER A 1 192 ? -0.573 16.027 -7.845 1.00 92.94 192 SER A CA 1
ATOM 1503 C C . SER A 1 192 ? -1.176 14.679 -7.451 1.00 92.94 192 SER A C 1
ATOM 1505 O O . SER A 1 192 ? -0.629 13.639 -7.808 1.00 92.94 192 SER A O 1
ATOM 1507 N N . ARG A 1 193 ? -2.304 14.673 -6.730 1.00 94.31 193 ARG A N 1
ATOM 1508 C CA . ARG A 1 193 ? -3.022 13.457 -6.322 1.00 94.31 193 ARG A CA 1
ATOM 1509 C C . ARG A 1 193 ? -3.556 12.674 -7.515 1.00 94.31 193 ARG A C 1
ATOM 1511 O O . ARG A 1 193 ? -3.356 11.461 -7.561 1.00 94.31 193 ARG A O 1
ATOM 1518 N N . SER A 1 194 ? -4.197 13.352 -8.468 1.00 93.69 194 SER A N 1
ATOM 1519 C CA . SER A 1 194 ? -4.670 12.705 -9.695 1.00 93.69 194 SER A CA 1
ATOM 1520 C C . SER A 1 194 ? -3.503 12.178 -10.523 1.00 93.69 194 SER A C 1
ATOM 1522 O O . SER A 1 194 ? -3.470 10.988 -10.818 1.00 93.69 194 SER A O 1
ATOM 1524 N N . ASP A 1 195 ? -2.506 13.024 -10.793 1.00 95.69 195 ASP A N 1
ATOM 1525 C CA . ASP A 1 195 ? -1.348 12.671 -11.620 1.00 95.69 195 ASP A CA 1
ATOM 1526 C C . ASP A 1 195 ? -0.565 11.489 -11.026 1.00 95.69 195 ASP A C 1
ATOM 1528 O O . ASP A 1 195 ? -0.118 10.593 -11.742 1.00 95.69 195 ASP A O 1
ATOM 1532 N N . THR A 1 196 ? -0.425 11.450 -9.696 1.00 96.88 196 THR A N 1
ATOM 1533 C CA . THR A 1 196 ? 0.269 10.361 -8.995 1.00 96.88 196 THR A CA 1
ATOM 1534 C C . THR A 1 196 ? -0.515 9.054 -9.067 1.00 96.88 196 THR A C 1
ATOM 1536 O O . THR A 1 196 ? 0.086 7.999 -9.270 1.00 96.88 196 THR A O 1
ATOM 1539 N N . ALA A 1 197 ? -1.842 9.104 -8.920 1.00 96.44 197 ALA A N 1
ATOM 1540 C CA . ALA A 1 197 ? -2.699 7.928 -9.034 1.00 96.44 197 ALA A CA 1
ATOM 1541 C C . ALA A 1 197 ? -2.746 7.388 -10.475 1.00 96.44 197 ALA A C 1
ATOM 1543 O O . ALA A 1 197 ? -2.658 6.173 -10.663 1.00 96.44 197 ALA A O 1
ATOM 1544 N N . ASP A 1 198 ? -2.819 8.272 -11.477 1.00 96.56 198 ASP A N 1
ATOM 1545 C CA . ASP A 1 198 ? -2.732 7.925 -12.902 1.00 96.56 198 ASP A CA 1
ATOM 1546 C C . ASP A 1 198 ? -1.390 7.256 -13.208 1.00 96.56 198 ASP A C 1
ATOM 1548 O O . ASP A 1 198 ? -1.343 6.147 -13.743 1.00 96.56 198 ASP A O 1
ATOM 1552 N N . TRP A 1 199 ? -0.286 7.883 -12.790 1.00 96.56 199 TRP A N 1
ATOM 1553 C CA . TRP A 1 199 ? 1.048 7.342 -13.021 1.00 96.56 199 TRP A CA 1
ATOM 1554 C C . TRP A 1 199 ? 1.252 5.993 -12.327 1.00 96.56 199 TRP A C 1
ATOM 1556 O O . TRP A 1 199 ? 1.772 5.065 -12.942 1.00 96.56 199 TRP A O 1
ATOM 1566 N N . PHE A 1 200 ? 0.821 5.839 -11.073 1.00 96.50 200 PHE A N 1
ATOM 1567 C CA . PHE A 1 200 ? 0.948 4.565 -10.364 1.00 96.50 200 PHE A CA 1
ATOM 1568 C C . PHE A 1 200 ? 0.147 3.451 -11.049 1.00 96.50 200 PHE A C 1
ATOM 1570 O O . PHE A 1 200 ? 0.673 2.354 -11.234 1.00 96.50 200 PHE A O 1
ATOM 1577 N N . ALA A 1 201 ? -1.097 3.722 -11.458 1.00 95.75 201 ALA A N 1
ATOM 1578 C CA . ALA A 1 201 ? -1.929 2.743 -12.155 1.00 95.75 201 ALA A CA 1
ATOM 1579 C C . ALA A 1 201 ? -1.323 2.337 -13.510 1.00 95.75 201 ALA A C 1
ATOM 1581 O O . ALA A 1 201 ? -1.263 1.143 -13.822 1.00 95.75 201 ALA A O 1
ATOM 1582 N N . GLY A 1 202 ? -0.793 3.304 -14.263 1.00 94.25 202 GLY A N 1
ATOM 1583 C CA . GLY A 1 202 ? -0.079 3.064 -15.516 1.00 94.25 202 GLY A CA 1
ATOM 1584 C C . GLY A 1 202 ? 1.188 2.239 -15.309 1.00 94.25 202 GLY A C 1
ATOM 1585 O O . GLY A 1 202 ? 1.405 1.239 -15.989 1.00 94.25 202 GLY A O 1
ATOM 1586 N N . VAL A 1 203 ? 1.999 2.584 -14.306 1.00 93.94 203 VAL A N 1
ATOM 1587 C CA . VAL A 1 203 ? 3.229 1.845 -14.008 1.00 93.94 203 VAL A CA 1
ATOM 1588 C C . VAL A 1 203 ? 2.923 0.441 -13.517 1.00 93.94 203 VAL A C 1
ATOM 1590 O O . VAL A 1 203 ? 3.514 -0.493 -14.031 1.00 93.94 203 VAL A O 1
ATOM 1593 N N . VAL A 1 204 ? 2.053 0.247 -12.528 1.00 92.62 204 VAL A N 1
ATOM 1594 C CA . VAL A 1 204 ? 1.875 -1.065 -11.883 1.00 92.62 204 VAL A CA 1
ATOM 1595 C C . VAL A 1 204 ? 1.024 -2.002 -12.740 1.00 92.62 204 VAL A C 1
ATOM 1597 O O . VAL A 1 204 ? 1.394 -3.171 -12.916 1.00 92.62 204 VAL A O 1
ATOM 1600 N N . TRP A 1 205 ? -0.061 -1.492 -13.327 1.00 93.19 205 TRP A N 1
ATOM 1601 C CA . TRP A 1 205 ? -1.092 -2.294 -13.990 1.00 93.19 205 TRP A CA 1
ATOM 1602 C C . TRP A 1 205 ? -1.297 -1.998 -15.479 1.00 93.19 205 TRP A C 1
ATOM 1604 O O . TRP A 1 205 ? -2.151 -2.644 -16.080 1.00 93.19 205 TRP A O 1
ATOM 1614 N N . ASP A 1 206 ? -0.523 -1.086 -16.076 1.00 91.75 206 ASP A N 1
ATOM 1615 C CA . ASP A 1 206 ? -0.663 -0.683 -17.486 1.00 91.75 206 ASP A CA 1
ATOM 1616 C C . ASP A 1 206 ? -2.057 -0.105 -17.808 1.00 91.75 206 ASP A C 1
ATOM 1618 O O . ASP A 1 206 ? -2.656 -0.376 -18.849 1.00 91.75 206 ASP A O 1
ATOM 1622 N N . ILE A 1 207 ? -2.599 0.678 -16.866 1.00 90.44 207 ILE A N 1
ATOM 1623 C CA . ILE A 1 207 ? -3.878 1.389 -16.992 1.00 90.44 207 ILE A CA 1
ATOM 1624 C C . ILE A 1 207 ? -3.585 2.885 -17.172 1.00 90.44 207 ILE A C 1
ATOM 1626 O O . ILE A 1 207 ? -3.157 3.532 -16.218 1.00 90.44 207 ILE A O 1
ATOM 1630 N N . TRP A 1 208 ? -3.838 3.418 -18.372 1.00 82.00 208 TRP A N 1
ATOM 1631 C CA . TRP A 1 208 ? -3.619 4.822 -18.757 1.00 82.00 208 TRP A CA 1
ATOM 1632 C C . TRP A 1 208 ? -4.927 5.554 -19.065 1.00 82.00 208 TRP A C 1
ATOM 1634 O O . TRP A 1 208 ? -5.867 4.897 -19.575 1.00 82.00 208 TRP A O 1
#

Secondary structure (DSSP, 8-state):
---SSSS-----GGG------PPPTT-EEEE-GGG-EEEE-GGGGSTTHHHHHHTT-HHHHHHHHHHHHHHTT----TTPPPTTS---HHHHHHHHHHHHHHHT--HHHHHHHHHHHHHHTS---GGGHHHHHHHHHHHTT--S-HHHHHHHHHHHHHHHTTS-GGGTTTSHHHHHHHHHHHT--S---HHHHHHHHHHHHHHHH---

Nearest PDB structures (foldseek):
  4bt8-assembly1_A  TM=2.339E-01  e=2.355E+00  Homo sapiens
  2kil-assembly1_A  TM=2.682E-01  e=3.319E+00  Shewanella oneidensis

pLDDT: mean 86.58, std 12.54, range [41.06, 97.69]

Mean predicted aligned error: 13.32 Å

Foldseek 3Di:
DCPPVQDDDDDDPVVDDDPDPDDPPQWDWDQDPPRDTDIGHPQCVPPCLVVCVVVPPPVSVVVVVVRCCVVVPPPPCQQADDLPDQDALVRLQVSLVRNCVVVVHDSLLSSLVNLLVNLVVADADPQLPVLNVLLCCCRVVVDDDLVSLVVSLVSLVVVLVVDDPVCLLPDSHSLSSQSSNLNSHPDDDPVNSSVSSNSNSCSPPVHD

Radius of gyration: 21.95 Å; Cα contacts (8 Å, |Δi|>4): 222; chains: 1; bounding box: 46×52×59 Å

Sequence (208 aa):
MADDQRSMAWVDSRAVMTSDRTIPESWEARIGDGGVLKFAPPRWLVPGFWEDYYDGDPSAAEIVNEELDKIAGRQTDHGMPDLNRPMTSRELQSAGEHVAAAQGTDRWKGLMLVLLHHIKEIAAPLELQPVLATAESYWSMGKGTPEALERAKGSCWNYLNEFELHTHLIEPGPKFARALLCILEPLGDENSRSDTADWFAGVVWDIW

Solvent-accessible surface area (backbone atoms only — not comparable to full-atom values): 12174 Å² total; per-residue (Å²): 129,45,92,71,91,75,55,88,58,85,70,63,72,88,80,59,79,87,89,70,90,78,76,66,89,73,51,40,81,44,73,44,89,93,74,42,80,43,78,44,49,61,76,72,68,42,88,62,38,65,58,39,36,76,74,61,37,68,67,42,47,50,51,52,50,60,50,44,43,60,68,73,59,60,57,59,59,52,46,59,72,79,82,89,59,87,58,53,32,69,52,45,51,52,32,4,43,40,22,6,65,63,68,74,52,54,56,53,60,16,32,39,50,50,53,51,57,59,53,69,76,46,89,71,46,81,89,45,44,68,42,53,52,49,42,45,33,36,69,78,68,69,43,84,51,62,67,54,32,52,54,38,43,51,54,40,51,56,59,44,69,78,51,61,79,86,43,35,73,70,41,70,59,38,24,50,41,59,42,50,52,61,52,35,59,80,72,63,55,77,65,51,48,51,54,40,29,37,49,39,19,30,50,76,64,71,46,127